Protein AF-A0A532V9Q8-F1 (afdb_monomer_lite)

Radius of gyration: 34.22 Å; chains: 1; bounding box: 56×38×101 Å

Foldseek 3Di:
DVVVVVVVVVVVLVVPPPDPVCPVVNVVVVVVVVVVVVVVVVVVVVCVVVVVVVVVVVVVVVVVVVVVVVVPPCDPVNLVVVLLVVLLVCLCVQLVDDPVLSVQCVVLSVVLVVLVVVLVVVVVVLVVQLVVQVPDPDRDPVSNVVSVVVNVVSVVVSVVVVVVSLVSSCVSGDPSSNVSVVVSVVVSVVVVVVVVVVVVVVVVVVPDDD

Sequence (210 aa):
MRRLFILMALAVVVVTAQTSDGAADSEKELERMRTTMEEARVAMEEARPALEEARAALEEKRAEFEKARAAMAPTSERALEMIRTMRIMRMREGLNLSDEQVAALLPKLSQRDSLVLSHRKAQAADFKLLKEELAKRNPSESKLSQIMDRLKKREAEHHKQMRELRDEMLSVLSVEQQARFVIFEVEFERGIRRFIDEIREDHGRGGRSR

pLDDT: mean 81.7, std 17.74, range [37.75, 98.19]

Organism: NCBI:txid2012487

Structure (mmCIF, N/CA/C/O backbone):
data_AF-A0A532V9Q8-F1
#
_entry.id   AF-A0A532V9Q8-F1
#
loop_
_atom_site.group_PDB
_atom_site.id
_atom_site.type_symbol
_atom_site.label_atom_id
_atom_site.label_alt_id
_atom_site.label_comp_id
_atom_site.label_asym_id
_atom_site.label_entity_id
_atom_site.label_seq_id
_atom_site.pdbx_PDB_ins_code
_atom_site.Cartn_x
_atom_site.Cartn_y
_atom_site.Cartn_z
_atom_site.occupancy
_atom_site.B_iso_or_equiv
_atom_site.auth_seq_id
_atom_site.auth_comp_id
_atom_site.auth_asym_id
_atom_site.auth_atom_id
_atom_site.pdbx_PDB_model_num
ATOM 1 N N . MET A 1 1 ? -9.143 -17.648 46.207 1.00 43.62 1 MET A N 1
ATOM 2 C CA . MET A 1 1 ? -8.561 -18.617 47.167 1.00 43.62 1 MET A CA 1
ATOM 3 C C . MET A 1 1 ? -8.419 -18.074 48.594 1.00 43.62 1 MET A C 1
ATOM 5 O O . MET A 1 1 ? -8.829 -18.772 49.505 1.00 43.62 1 MET A O 1
ATOM 9 N N . ARG A 1 2 ? -7.967 -16.828 48.829 1.00 37.75 2 ARG A N 1
ATOM 10 C CA . ARG A 1 2 ? -7.827 -16.261 50.197 1.00 37.75 2 ARG A CA 1
ATOM 11 C C . ARG A 1 2 ? -9.131 -16.130 51.011 1.00 37.75 2 ARG A C 1
ATOM 13 O O . ARG A 1 2 ? -9.112 -16.345 52.213 1.00 37.75 2 ARG A O 1
ATOM 20 N N . ARG A 1 3 ? -10.277 -15.866 50.366 1.00 37.91 3 ARG A N 1
ATOM 21 C CA . ARG A 1 3 ? -11.598 -15.828 51.038 1.00 37.91 3 ARG A CA 1
ATOM 22 C C . ARG A 1 3 ? -12.105 -17.205 51.492 1.00 37.91 3 ARG A C 1
ATOM 24 O O . ARG A 1 3 ? -12.877 -17.276 52.436 1.00 37.91 3 ARG A O 1
ATOM 31 N N . LEU A 1 4 ? -11.646 -18.283 50.851 1.00 39.06 4 LEU A N 1
ATOM 32 C CA . LEU A 1 4 ? -12.035 -19.652 51.207 1.00 39.06 4 LEU A CA 1
ATOM 33 C C . LEU A 1 4 ? -11.308 -20.135 52.473 1.00 39.06 4 LEU A C 1
ATOM 35 O O . LEU A 1 4 ? -11.880 -20.873 53.264 1.00 39.06 4 LEU A O 1
ATOM 39 N N . PHE A 1 5 ? -10.073 -19.666 52.684 1.00 43.34 5 PHE A N 1
ATOM 40 C CA . PHE A 1 5 ? -9.264 -20.000 53.861 1.00 43.34 5 PHE A CA 1
ATOM 41 C C . PHE A 1 5 ? -9.832 -19.404 55.157 1.00 43.34 5 PHE A C 1
ATOM 43 O O . PHE A 1 5 ? -9.853 -20.076 56.181 1.00 43.34 5 PHE A O 1
ATOM 50 N N . ILE A 1 6 ? -10.355 -18.174 55.099 1.00 47.69 6 ILE A N 1
ATOM 51 C CA . ILE A 1 6 ? -10.949 -17.492 56.262 1.00 47.69 6 ILE A CA 1
ATOM 52 C C . ILE A 1 6 ? -12.270 -18.160 56.677 1.00 47.69 6 ILE A C 1
ATOM 54 O O . ILE A 1 6 ? -12.520 -18.355 57.861 1.00 47.69 6 ILE A O 1
ATOM 58 N N . LEU A 1 7 ? -13.089 -18.575 55.705 1.00 44.00 7 LEU A N 1
ATOM 59 C CA . LEU A 1 7 ? -14.346 -19.285 55.973 1.00 44.00 7 LEU A CA 1
ATOM 60 C C . LEU A 1 7 ? -14.120 -20.705 56.517 1.00 44.00 7 LEU A C 1
ATOM 62 O O . LEU A 1 7 ? -14.860 -21.137 57.394 1.00 44.00 7 LEU A O 1
ATOM 66 N N . MET A 1 8 ? -13.081 -21.407 56.052 1.00 42.69 8 MET A N 1
ATOM 67 C CA . MET A 1 8 ? -12.690 -22.715 56.598 1.00 42.69 8 MET A CA 1
ATOM 68 C C . MET A 1 8 ? -12.159 -22.611 58.034 1.00 42.69 8 MET A C 1
ATOM 70 O O . MET A 1 8 ? -12.522 -23.436 58.867 1.00 42.69 8 MET A O 1
ATOM 74 N N . ALA A 1 9 ? -11.373 -21.578 58.357 1.00 46.03 9 ALA A N 1
ATOM 75 C CA . ALA A 1 9 ? -10.903 -21.344 59.725 1.00 46.03 9 ALA A CA 1
ATOM 76 C C . ALA A 1 9 ? -12.065 -21.070 60.700 1.00 46.03 9 ALA A C 1
ATOM 78 O O . ALA A 1 9 ? -12.075 -21.594 61.809 1.00 46.03 9 ALA A O 1
ATOM 79 N N . LEU A 1 10 ? -13.086 -20.328 60.258 1.00 46.28 10 LEU A N 1
ATOM 80 C CA . LEU A 1 10 ? -14.310 -20.092 61.032 1.00 46.28 10 LEU A CA 1
ATOM 81 C C . LEU A 1 10 ? -15.143 -21.368 61.236 1.00 46.28 10 LEU A C 1
ATOM 83 O O . LEU A 1 10 ? -15.704 -21.565 62.309 1.00 46.28 10 LEU A O 1
ATOM 87 N N . ALA A 1 11 ? -15.206 -22.248 60.233 1.00 45.16 11 ALA A N 1
ATOM 88 C CA . ALA A 1 11 ? -15.978 -23.487 60.316 1.00 45.16 11 ALA A CA 1
ATOM 89 C C . ALA A 1 11 ? -15.346 -24.530 61.255 1.00 45.16 11 ALA A C 1
ATOM 91 O O . ALA A 1 11 ? -16.071 -25.242 61.944 1.00 45.16 11 ALA A O 1
ATOM 92 N N . VAL A 1 12 ? -14.011 -24.605 61.320 1.00 47.12 12 VAL A N 1
ATOM 93 C CA . VAL A 1 12 ? -13.306 -25.549 62.208 1.00 47.12 12 VAL A CA 1
ATOM 94 C C . VAL A 1 12 ? -13.490 -25.180 63.685 1.00 47.12 12 VAL A C 1
ATOM 96 O O . VAL A 1 12 ? -13.665 -26.069 64.511 1.00 47.12 12 VAL A O 1
ATOM 99 N N . VAL A 1 13 ? -13.546 -23.886 64.011 1.00 50.16 13 VAL A N 1
ATOM 100 C CA . VAL A 1 13 ? -13.695 -23.400 65.396 1.00 50.16 13 VAL A CA 1
ATOM 101 C C . VAL A 1 13 ? -15.121 -23.581 65.929 1.00 50.16 13 VAL A C 1
ATOM 103 O O . VAL A 1 13 ? -15.314 -23.882 67.104 1.00 50.16 13 VAL A O 1
ATOM 106 N N . VAL A 1 14 ? -16.139 -23.469 65.069 1.00 49.38 14 VAL A N 1
ATOM 107 C CA . VAL A 1 14 ? -17.540 -23.690 65.477 1.00 49.38 14 VAL A CA 1
ATOM 108 C C . VAL A 1 14 ? -17.806 -25.162 65.832 1.00 49.38 14 VAL A C 1
ATOM 110 O O . VAL A 1 14 ? -18.672 -25.445 66.657 1.00 49.38 14 VAL A O 1
ATOM 113 N N . VAL A 1 15 ? -17.051 -26.105 65.258 1.00 46.34 15 VAL A N 1
ATOM 114 C CA . VAL A 1 15 ? -17.253 -27.551 65.474 1.00 46.34 15 VAL A CA 1
ATOM 115 C C . VAL A 1 15 ? -16.582 -28.067 66.757 1.00 46.34 15 VAL A C 1
ATOM 117 O O . VAL A 1 15 ? -17.028 -29.071 67.305 1.00 46.34 15 VAL A O 1
ATOM 120 N N . THR A 1 16 ? -15.572 -27.387 67.306 1.00 48.91 16 THR A N 1
AT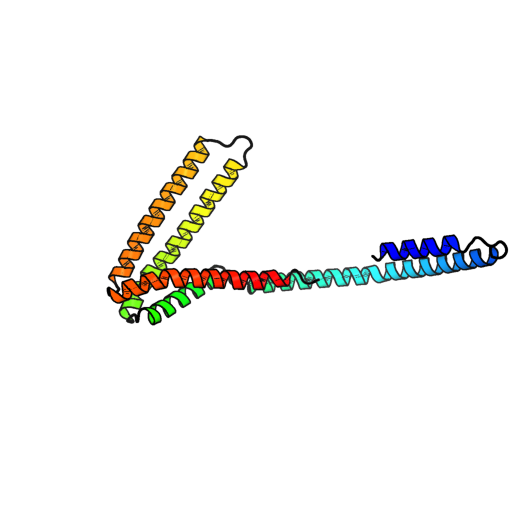OM 121 C CA . THR A 1 16 ? -14.860 -27.850 68.517 1.00 48.91 16 THR A CA 1
ATOM 122 C C . THR A 1 16 ? -15.495 -27.412 69.844 1.00 48.91 16 THR A C 1
ATOM 124 O O . THR A 1 16 ? -15.067 -27.872 70.897 1.00 48.91 16 THR A O 1
ATOM 127 N N . ALA A 1 17 ? -16.542 -26.582 69.830 1.00 44.50 17 ALA A N 1
ATOM 128 C CA . ALA A 1 17 ? -17.124 -25.975 71.037 1.00 44.50 17 ALA A CA 1
ATOM 129 C C . ALA A 1 17 ? -18.220 -26.808 71.761 1.00 44.50 17 ALA A C 1
ATOM 131 O O . ALA A 1 17 ? -18.932 -26.269 72.605 1.00 44.50 17 ALA A O 1
ATOM 132 N N . GLN A 1 18 ? -18.399 -28.104 71.460 1.00 48.16 18 GLN A N 1
ATOM 133 C CA . GLN A 1 18 ? -19.527 -28.923 71.968 1.00 48.16 18 GLN A CA 1
ATOM 134 C C . GLN A 1 18 ? -19.210 -29.925 73.108 1.00 48.16 18 GLN A C 1
ATOM 136 O O . GLN A 1 18 ? -19.930 -30.909 73.271 1.00 48.16 18 GLN A O 1
ATOM 141 N N . THR A 1 19 ? -18.212 -29.686 73.968 1.00 48.88 19 THR A N 1
ATOM 142 C CA . THR A 1 19 ? -18.004 -30.491 75.199 1.00 48.88 19 THR A CA 1
ATOM 143 C C . THR A 1 19 ? -18.055 -29.632 76.466 1.00 48.88 19 THR A C 1
ATOM 145 O O . THR A 1 19 ? -17.309 -28.668 76.618 1.00 48.88 19 THR A O 1
ATOM 148 N N . SER A 1 20 ? -18.960 -29.989 77.381 1.00 48.66 20 SER A N 1
ATOM 149 C CA . SER A 1 20 ? -19.528 -29.157 78.456 1.00 48.66 20 SER A CA 1
ATOM 150 C C . SER A 1 20 ? -18.649 -28.903 79.694 1.00 48.66 20 SER A C 1
ATOM 152 O O . SER A 1 20 ? -19.192 -28.640 80.761 1.00 48.66 20 SER A O 1
ATOM 154 N N . ASP A 1 21 ? -17.324 -28.949 79.562 1.00 48.22 21 ASP A N 1
ATOM 155 C CA . ASP A 1 21 ? -16.371 -28.438 80.574 1.00 48.22 21 ASP A CA 1
ATOM 156 C C . ASP A 1 21 ? -15.466 -27.324 79.993 1.00 48.22 21 ASP A C 1
ATOM 158 O O . ASP A 1 21 ? -14.629 -26.741 80.671 1.00 48.22 21 ASP A O 1
ATOM 162 N N . GLY A 1 22 ? -15.661 -26.985 78.711 1.00 50.22 22 GLY A N 1
ATOM 163 C CA . GLY A 1 22 ? -14.857 -26.013 77.968 1.00 50.22 22 GLY A CA 1
ATOM 164 C C . GLY A 1 22 ? -15.461 -24.613 77.862 1.00 50.22 22 GLY A C 1
ATOM 165 O O . GLY A 1 22 ? -14.917 -23.797 77.132 1.00 50.22 22 GLY A O 1
ATOM 166 N N . ALA A 1 23 ? -16.570 -24.298 78.544 1.00 52.59 23 ALA A N 1
ATOM 167 C CA . ALA A 1 23 ? -17.256 -23.009 78.373 1.00 52.59 23 ALA A CA 1
ATOM 168 C C . ALA A 1 23 ? -16.375 -21.812 78.791 1.00 52.59 23 ALA A C 1
ATOM 170 O O . ALA A 1 23 ? -16.255 -20.849 78.038 1.00 52.59 23 ALA A O 1
ATOM 171 N N . ALA A 1 24 ? -15.674 -21.913 79.926 1.00 55.38 24 ALA A N 1
ATOM 172 C CA . ALA A 1 24 ? -14.761 -20.866 80.396 1.00 55.38 24 ALA A CA 1
ATOM 173 C C . ALA A 1 24 ? -13.459 -20.773 79.571 1.00 55.38 24 ALA A C 1
ATOM 175 O O . ALA A 1 24 ? -12.907 -19.684 79.406 1.00 55.38 24 ALA A O 1
ATOM 176 N N . ASP A 1 25 ? -12.977 -21.895 79.026 1.00 58.44 25 ASP A N 1
ATOM 177 C CA . ASP A 1 25 ? -11.801 -21.915 78.141 1.00 58.44 25 ASP A CA 1
ATOM 178 C C . ASP A 1 25 ? -12.136 -21.415 76.728 1.00 58.44 25 ASP A C 1
ATOM 180 O O . ASP A 1 25 ? -11.350 -20.681 76.132 1.00 58.44 25 ASP A O 1
ATOM 184 N N . SER A 1 26 ? -13.341 -21.705 76.230 1.00 59.69 26 SER A N 1
ATOM 185 C CA . SER A 1 26 ? -13.846 -21.210 74.946 1.00 59.69 26 SER A CA 1
ATOM 186 C C . SER A 1 26 ? -14.089 -19.698 74.953 1.00 59.69 26 SER A C 1
ATOM 188 O O . SER A 1 26 ? -13.866 -19.032 73.944 1.00 59.69 26 SER A O 1
ATOM 190 N N . GLU A 1 27 ? -14.474 -19.123 76.096 1.00 67.12 27 GLU A N 1
ATOM 191 C CA . GLU A 1 27 ? -14.650 -17.676 76.256 1.00 67.12 27 GLU A CA 1
ATOM 192 C C . GLU A 1 27 ? -13.295 -16.946 76.265 1.00 67.12 27 GLU A C 1
ATOM 194 O O . GLU A 1 27 ? -13.126 -15.941 75.571 1.00 67.12 27 GLU A O 1
ATOM 199 N N . LYS A 1 28 ? -12.283 -17.514 76.938 1.00 74.31 28 LYS A N 1
ATOM 200 C CA . LYS A 1 28 ? -10.893 -17.028 76.872 1.00 74.31 28 LYS A CA 1
ATOM 201 C C . LYS A 1 28 ? -10.280 -17.168 75.480 1.00 74.31 28 LYS A C 1
ATOM 203 O O . LYS A 1 28 ? -9.516 -16.296 75.064 1.00 74.31 28 LYS A O 1
ATOM 208 N N . GLU A 1 29 ? -10.574 -18.246 74.755 1.00 71.00 29 GLU A N 1
ATOM 209 C CA . GLU A 1 29 ? -10.142 -18.396 73.362 1.00 71.00 29 GLU A CA 1
ATOM 210 C C . GLU A 1 29 ? -10.822 -17.386 72.436 1.00 71.00 29 GLU A C 1
ATOM 212 O O . GLU A 1 29 ? -10.144 -16.786 71.602 1.00 71.00 29 GLU A O 1
ATOM 217 N N . LEU A 1 30 ? -12.121 -17.128 72.613 1.00 74.00 30 LEU A N 1
ATOM 218 C CA . LEU A 1 30 ? -12.844 -16.102 71.859 1.00 74.00 30 LEU A CA 1
ATOM 219 C C . LEU A 1 30 ? -12.299 -14.699 72.135 1.00 74.00 30 LEU A C 1
ATOM 221 O O . LEU A 1 30 ? -12.172 -13.903 71.205 1.00 74.00 30 LEU A O 1
ATOM 225 N N . GLU A 1 31 ? -11.932 -14.395 73.379 1.00 75.81 31 GLU A N 1
ATOM 226 C CA . GLU A 1 31 ? -11.333 -13.110 73.739 1.00 75.81 31 GLU A CA 1
ATOM 227 C C . GLU A 1 31 ? -9.935 -12.946 73.120 1.00 75.81 31 GLU A C 1
ATOM 229 O O . GLU A 1 31 ? -9.656 -11.912 72.513 1.00 75.81 31 GLU A O 1
ATOM 234 N N . ARG A 1 32 ? -9.104 -14.001 73.134 1.00 76.75 32 ARG A N 1
ATOM 235 C CA . ARG A 1 32 ? -7.807 -14.035 72.424 1.00 76.75 32 ARG A CA 1
ATOM 236 C C . ARG A 1 32 ? -7.957 -13.938 70.904 1.00 76.75 32 ARG A C 1
ATOM 238 O O . ARG A 1 32 ? -7.157 -13.287 70.234 1.00 76.75 32 ARG A O 1
ATOM 245 N N . MET A 1 33 ? -8.976 -14.571 70.328 1.00 77.44 33 MET A N 1
ATOM 246 C CA . MET A 1 33 ? -9.287 -14.436 68.902 1.00 77.44 33 MET A CA 1
ATOM 247 C C . MET A 1 33 ? -9.746 -13.018 68.564 1.00 77.44 33 MET A C 1
ATOM 249 O O . MET A 1 33 ? -9.407 -12.496 67.507 1.00 77.44 33 MET A O 1
ATOM 253 N N . ARG A 1 34 ? -10.491 -12.369 69.460 1.00 78.94 34 ARG A N 1
ATOM 254 C CA . ARG A 1 34 ? -10.962 -10.998 69.268 1.00 78.94 34 ARG A CA 1
ATOM 255 C C . ARG A 1 34 ? -9.816 -9.993 69.334 1.00 78.94 34 ARG A C 1
ATOM 257 O O . ARG A 1 34 ? -9.766 -9.104 68.490 1.00 78.94 34 ARG A O 1
ATOM 264 N N . THR A 1 35 ? -8.881 -10.157 70.269 1.00 83.12 35 THR A N 1
ATOM 265 C CA . THR A 1 35 ? -7.689 -9.300 70.349 1.00 83.12 35 THR A CA 1
ATOM 266 C C . THR A 1 35 ? -6.780 -9.496 69.141 1.00 83.12 35 THR A C 1
ATOM 268 O O . THR A 1 35 ? -6.403 -8.517 68.512 1.00 83.12 35 THR A O 1
ATOM 271 N N . THR A 1 36 ? -6.517 -10.738 68.730 1.00 83.94 36 THR A N 1
ATOM 272 C CA . THR A 1 36 ? -5.694 -11.016 67.536 1.00 83.94 36 THR A CA 1
ATOM 273 C C . THR A 1 36 ? -6.349 -10.543 66.235 1.00 83.94 36 THR A C 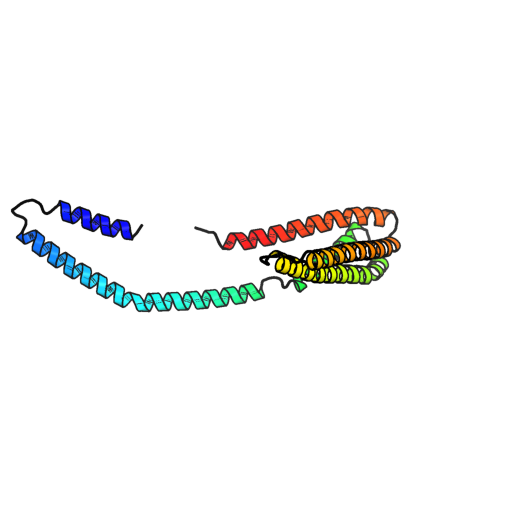1
ATOM 275 O O . THR A 1 36 ? -5.663 -10.063 65.334 1.00 83.94 36 THR A O 1
ATOM 278 N N . MET A 1 37 ? -7.678 -10.625 66.123 1.00 77.38 37 MET A N 1
ATOM 279 C CA . MET A 1 37 ? -8.426 -10.051 65.000 1.00 77.38 37 MET A CA 1
ATOM 280 C C . MET A 1 37 ? -8.358 -8.524 64.974 1.00 77.38 37 MET A C 1
ATOM 282 O O . MET A 1 37 ? -8.252 -7.953 63.888 1.00 77.38 37 MET A O 1
ATOM 286 N N . GLU A 1 38 ? -8.396 -7.870 66.135 1.00 80.00 38 GLU A N 1
ATOM 287 C CA . GLU A 1 38 ? -8.289 -6.414 66.218 1.00 80.00 38 GLU A CA 1
ATOM 288 C C . GLU A 1 38 ? -6.853 -5.939 65.952 1.00 80.00 38 GLU A C 1
ATOM 290 O O . GLU A 1 38 ? -6.657 -4.999 65.187 1.00 80.00 38 GLU A O 1
ATOM 295 N N . GLU A 1 39 ? -5.838 -6.655 66.442 1.00 80.81 39 GLU A N 1
ATOM 296 C CA . GLU A 1 39 ? -4.429 -6.430 66.089 1.00 80.81 39 GLU A CA 1
ATOM 297 C C . GLU A 1 39 ? -4.190 -6.608 64.582 1.00 80.81 39 GLU A C 1
ATOM 299 O O . GLU A 1 39 ? -3.555 -5.769 63.942 1.00 80.81 39 GLU A O 1
ATOM 304 N N . ALA A 1 40 ? -4.757 -7.655 63.974 1.00 76.00 40 ALA A N 1
ATOM 305 C CA . ALA A 1 40 ? -4.679 -7.868 62.532 1.00 76.00 40 ALA A CA 1
ATOM 306 C C . ALA A 1 40 ? -5.410 -6.772 61.739 1.00 76.00 40 ALA A C 1
ATOM 308 O O . ALA A 1 40 ? -4.974 -6.405 60.646 1.00 76.00 40 ALA A O 1
ATOM 309 N N . ARG A 1 41 ? -6.516 -6.240 62.271 1.00 81.44 41 ARG A N 1
ATOM 310 C CA . ARG A 1 41 ? -7.258 -5.134 61.661 1.00 81.44 41 ARG A CA 1
ATOM 311 C C . ARG A 1 41 ? -6.445 -3.843 61.690 1.00 81.44 41 ARG A C 1
ATOM 313 O O . ARG A 1 41 ? -6.331 -3.208 60.644 1.00 81.44 41 ARG A O 1
ATOM 320 N N . VAL A 1 42 ? -5.852 -3.505 62.835 1.00 83.69 42 VAL A N 1
ATOM 321 C CA . VAL A 1 42 ? -4.973 -2.337 62.985 1.00 83.69 42 VAL A CA 1
ATOM 322 C C . VAL A 1 42 ? -3.760 -2.468 62.064 1.00 83.69 42 VAL A C 1
ATOM 324 O O . VAL A 1 42 ? -3.495 -1.564 61.280 1.00 83.69 42 VAL A O 1
ATOM 327 N N . ALA A 1 43 ? -3.105 -3.632 62.031 1.00 80.25 43 ALA A N 1
ATOM 328 C CA . ALA A 1 43 ? -1.974 -3.874 61.134 1.00 80.25 43 ALA A CA 1
ATOM 329 C C . ALA A 1 43 ? -2.348 -3.756 59.641 1.00 80.25 43 ALA A C 1
ATOM 331 O O . ALA A 1 43 ? -1.564 -3.257 58.833 1.00 80.25 43 ALA A O 1
ATOM 332 N N . MET A 1 44 ? -3.552 -4.190 59.240 1.00 75.69 44 MET A N 1
ATOM 333 C CA . MET A 1 44 ? -4.035 -3.991 57.866 1.00 75.69 44 MET A CA 1
ATOM 334 C C . MET A 1 44 ? -4.387 -2.530 57.560 1.00 75.69 44 MET A C 1
ATOM 336 O O . MET A 1 44 ? -4.250 -2.104 56.411 1.00 75.69 44 MET A O 1
ATOM 340 N N . GLU A 1 45 ? -4.847 -1.773 58.553 1.00 81.56 45 GLU A N 1
ATOM 341 C CA . G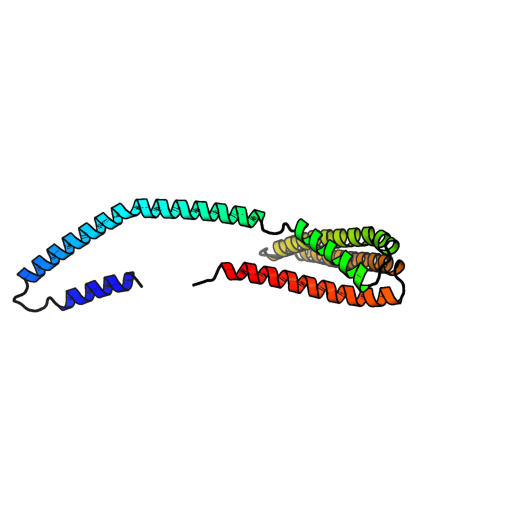LU A 1 45 ? -5.133 -0.344 58.430 1.00 81.56 45 GLU A CA 1
ATOM 342 C C . GLU A 1 45 ? -3.837 0.473 58.303 1.00 81.56 45 GLU A C 1
ATOM 344 O O . GLU A 1 45 ? -3.746 1.335 57.430 1.00 81.56 45 GLU A O 1
ATOM 349 N N . GLU A 1 46 ? -2.795 0.110 59.055 1.00 82.06 46 GLU A N 1
ATOM 350 C CA . GLU A 1 46 ? -1.448 0.688 58.957 1.00 82.06 46 GLU A CA 1
ATOM 351 C C . GLU A 1 46 ? -0.727 0.322 57.648 1.00 82.06 46 GLU A C 1
ATOM 353 O O . GLU A 1 46 ? 0.001 1.138 57.085 1.00 82.06 46 GLU A O 1
ATOM 358 N N . ALA A 1 47 ? -0.959 -0.876 57.103 1.00 80.50 47 ALA A N 1
ATOM 359 C CA . ALA A 1 47 ? -0.375 -1.299 55.825 1.00 80.50 47 ALA A CA 1
ATOM 360 C C . ALA A 1 47 ? -1.055 -0.667 54.592 1.00 80.50 47 ALA A C 1
ATOM 362 O O . ALA A 1 47 ? -0.527 -0.729 53.477 1.00 80.50 47 ALA A O 1
ATOM 363 N N . ARG A 1 48 ? -2.242 -0.078 54.765 1.00 80.69 48 ARG A N 1
ATOM 364 C CA . ARG A 1 48 ? -3.058 0.509 53.695 1.00 80.69 48 ARG A CA 1
ATOM 365 C C . ARG A 1 48 ? -2.374 1.672 52.954 1.00 80.69 48 ARG A C 1
ATOM 367 O O . ARG A 1 48 ? -2.333 1.595 51.726 1.00 80.69 48 ARG A O 1
ATOM 374 N N . PRO A 1 49 ? -1.797 2.690 53.626 1.00 86.88 49 PRO A N 1
ATOM 375 C CA . PRO A 1 49 ? -1.086 3.779 52.949 1.00 86.88 49 PRO A CA 1
ATOM 376 C C . PRO A 1 49 ? 0.133 3.291 52.156 1.00 86.88 49 PRO A C 1
ATOM 378 O O . PRO A 1 49 ? 0.303 3.686 51.006 1.00 86.88 49 PRO A O 1
ATOM 381 N N . ALA A 1 50 ? 0.919 2.357 52.703 1.00 83.00 50 ALA A N 1
ATOM 382 C CA . ALA A 1 50 ? 2.058 1.769 51.992 1.00 83.00 50 ALA A CA 1
ATOM 383 C C . ALA A 1 50 ? 1.627 1.015 50.717 1.00 83.00 50 ALA A C 1
ATOM 385 O O . ALA A 1 50 ? 2.328 1.020 49.705 1.00 83.00 50 ALA A O 1
ATOM 386 N N . LEU A 1 51 ? 0.447 0.382 50.736 1.00 81.94 51 LEU A N 1
ATOM 387 C CA . LEU A 1 51 ? -0.116 -0.283 49.561 1.00 81.94 51 LEU A CA 1
ATOM 388 C C . LEU A 1 51 ? -0.605 0.717 48.499 1.00 81.94 51 LEU A C 1
ATOM 390 O O . LEU A 1 51 ? -0.513 0.426 47.305 1.00 81.94 51 LEU A O 1
ATOM 394 N N . GLU A 1 52 ? -1.151 1.865 48.907 1.00 84.75 52 GLU A N 1
ATOM 395 C CA . GLU A 1 52 ? -1.553 2.934 47.985 1.00 84.75 52 GLU A CA 1
ATOM 396 C C . GLU A 1 52 ? -0.342 3.619 47.349 1.00 84.75 52 GLU A C 1
ATOM 398 O O . GLU A 1 52 ? -0.322 3.800 46.133 1.00 84.75 52 GLU A O 1
ATOM 403 N N . GLU A 1 53 ? 0.706 3.885 48.127 1.00 85.94 53 GLU A N 1
ATOM 404 C CA . GLU A 1 53 ? 1.975 4.418 47.626 1.00 85.94 53 GLU A CA 1
ATOM 405 C C . GLU A 1 53 ? 2.634 3.453 46.629 1.00 85.94 53 GLU A C 1
ATOM 407 O O . GLU A 1 53 ? 3.016 3.847 45.525 1.00 85.94 53 GLU A O 1
ATOM 412 N N . ALA A 1 54 ? 2.664 2.155 46.951 1.00 79.00 54 ALA A N 1
ATOM 413 C CA . ALA A 1 54 ? 3.167 1.131 46.040 1.00 79.00 54 ALA A CA 1
ATOM 414 C C . ALA A 1 54 ? 2.358 1.054 44.734 1.00 79.00 54 ALA A C 1
ATOM 416 O O . ALA A 1 54 ? 2.934 0.807 43.675 1.00 79.00 54 ALA A O 1
ATOM 417 N N . ARG A 1 55 ? 1.035 1.270 44.780 1.00 80.88 55 ARG A N 1
ATOM 418 C CA . ARG A 1 55 ? 0.184 1.323 43.578 1.00 80.88 55 ARG A CA 1
ATOM 419 C C . ARG A 1 55 ? 0.455 2.568 42.743 1.00 80.88 55 ARG A C 1
ATOM 421 O O . ARG A 1 55 ? 0.591 2.430 41.531 1.00 80.88 55 ARG A O 1
ATOM 428 N N . ALA A 1 56 ? 0.575 3.733 43.374 1.00 86.06 56 ALA A N 1
ATOM 429 C CA . ALA A 1 56 ? 0.885 4.986 42.691 1.00 86.06 56 ALA A CA 1
ATOM 430 C C . ALA A 1 56 ? 2.243 4.909 41.971 1.00 86.06 56 ALA A C 1
ATOM 432 O O . ALA A 1 56 ? 2.331 5.215 40.783 1.00 86.06 56 ALA A O 1
ATOM 433 N N . ALA A 1 57 ? 3.272 4.379 42.641 1.00 83.56 57 ALA A N 1
ATOM 434 C CA . ALA A 1 57 ? 4.585 4.152 42.038 1.00 83.56 57 ALA A CA 1
ATOM 435 C C . ALA A 1 57 ? 4.526 3.168 40.851 1.00 83.56 57 ALA A C 1
ATOM 437 O O . ALA A 1 57 ? 5.221 3.334 39.847 1.00 83.56 57 ALA A O 1
ATOM 438 N N . LEU A 1 58 ? 3.673 2.140 40.931 1.00 83.06 58 LEU A N 1
ATOM 439 C CA . LEU A 1 58 ? 3.464 1.182 39.840 1.00 83.06 58 LEU A CA 1
ATOM 440 C C . LEU A 1 58 ? 2.728 1.798 38.644 1.00 83.06 58 LEU A C 1
ATOM 442 O O . LEU A 1 58 ? 3.038 1.456 37.501 1.00 83.06 58 LEU A O 1
ATOM 446 N N . GLU A 1 59 ? 1.762 2.685 38.885 1.00 86.38 59 GLU A N 1
ATOM 447 C CA . GLU A 1 59 ? 1.075 3.434 37.830 1.00 86.38 59 GLU A CA 1
ATOM 448 C C . GLU A 1 59 ? 2.015 4.420 37.134 1.00 86.38 59 GLU A C 1
ATOM 450 O O . GLU A 1 59 ? 2.034 4.467 35.903 1.00 86.38 59 GLU A O 1
ATOM 455 N N . GLU A 1 60 ? 2.864 5.119 37.888 1.00 85.38 60 GLU A N 1
ATOM 456 C CA . GLU A 1 60 ? 3.898 5.998 37.337 1.00 85.38 60 GLU A CA 1
ATOM 457 C C . GLU A 1 60 ? 4.876 5.214 36.451 1.00 85.38 60 GLU A C 1
ATOM 459 O O . GLU A 1 60 ? 5.091 5.563 35.287 1.00 85.38 60 GLU A O 1
ATOM 464 N N . LYS A 1 61 ? 5.390 4.078 36.940 1.00 85.25 61 LYS A N 1
ATOM 465 C CA . LYS A 1 61 ? 6.281 3.209 36.156 1.00 85.25 61 LYS A CA 1
ATOM 466 C C . LYS A 1 61 ? 5.597 2.630 34.920 1.00 85.25 61 LYS A C 1
ATOM 468 O O . LYS A 1 61 ? 6.234 2.507 33.873 1.00 85.25 61 LYS A O 1
ATOM 473 N N . ARG A 1 62 ? 4.303 2.301 34.995 1.00 79.31 62 ARG A N 1
ATOM 474 C CA . ARG A 1 62 ? 3.516 1.894 33.819 1.00 79.31 62 ARG A CA 1
ATOM 475 C C . ARG A 1 62 ? 3.390 3.022 32.802 1.00 79.31 62 ARG A C 1
ATOM 477 O O . ARG A 1 62 ? 3.542 2.749 31.615 1.00 79.31 62 ARG A O 1
ATOM 484 N N . ALA A 1 63 ? 3.146 4.254 33.239 1.00 79.38 63 ALA A N 1
ATOM 485 C CA . ALA A 1 63 ? 3.054 5.411 32.354 1.00 79.38 63 ALA A CA 1
ATOM 486 C C . ALA A 1 63 ? 4.401 5.720 31.674 1.00 79.38 63 ALA A C 1
ATOM 488 O O . ALA A 1 63 ? 4.441 5.976 30.469 1.00 79.38 63 ALA A O 1
ATOM 489 N N . GLU A 1 64 ? 5.516 5.623 32.406 1.00 78.06 64 GLU A N 1
ATOM 490 C CA . GLU A 1 64 ? 6.865 5.728 31.835 1.00 78.06 64 GLU A CA 1
ATOM 491 C C . GLU A 1 64 ? 7.129 4.628 30.801 1.00 78.06 64 GLU A C 1
ATOM 493 O O . GLU A 1 64 ? 7.638 4.908 29.713 1.00 78.06 64 GLU A O 1
ATOM 498 N N . PHE A 1 65 ? 6.740 3.385 31.103 1.00 73.31 65 PHE A N 1
ATOM 499 C CA . PHE A 1 65 ? 6.918 2.255 30.196 1.00 73.31 65 PHE A CA 1
ATOM 500 C C . PHE A 1 65 ? 6.041 2.371 28.942 1.00 73.31 65 PHE A C 1
ATOM 502 O O . PHE A 1 65 ? 6.517 2.113 27.840 1.00 73.31 65 PHE A O 1
ATOM 509 N N . GLU A 1 66 ? 4.789 2.812 29.071 1.00 71.69 66 GLU A N 1
ATOM 510 C CA . GLU A 1 66 ? 3.901 3.135 27.944 1.00 71.69 66 GLU A CA 1
ATOM 511 C C . GLU A 1 66 ? 4.496 4.238 27.061 1.00 71.69 66 GLU A C 1
ATOM 513 O O . GLU A 1 66 ? 4.517 4.107 25.838 1.00 71.69 66 GLU A O 1
ATOM 518 N N . LYS A 1 67 ? 5.054 5.293 27.664 1.00 68.75 67 LYS A N 1
ATOM 519 C CA . LYS A 1 67 ? 5.699 6.393 26.937 1.00 68.75 67 LYS A CA 1
ATOM 520 C C . LYS A 1 67 ? 6.971 5.939 26.214 1.00 68.75 67 LYS A C 1
ATOM 522 O O . LYS A 1 67 ? 7.165 6.282 25.048 1.00 68.75 67 LYS A O 1
ATOM 527 N N . ALA A 1 68 ? 7.811 5.131 26.862 1.00 65.44 68 ALA A N 1
ATOM 528 C CA . ALA A 1 68 ? 8.996 4.533 26.245 1.00 65.44 68 ALA A CA 1
ATOM 529 C C . ALA A 1 68 ? 8.616 3.561 25.115 1.00 65.44 68 ALA A C 1
ATOM 531 O O . ALA A 1 68 ? 9.221 3.576 24.043 1.00 65.44 68 ALA A O 1
ATOM 532 N N . ARG A 1 69 ? 7.555 2.774 25.310 1.00 59.16 69 ARG A N 1
ATOM 533 C CA . ARG A 1 69 ? 6.995 1.879 24.295 1.00 59.16 69 ARG A CA 1
ATOM 534 C C . ARG A 1 69 ? 6.430 2.651 23.105 1.00 59.16 69 ARG A C 1
ATOM 536 O O . ARG A 1 69 ? 6.657 2.241 21.973 1.00 59.16 69 ARG A O 1
ATOM 543 N N . ALA A 1 70 ? 5.746 3.769 23.332 1.00 59.81 70 ALA A N 1
ATOM 544 C CA . ALA A 1 70 ? 5.261 4.644 22.268 1.00 59.81 70 ALA A CA 1
ATOM 545 C C . ALA A 1 70 ? 6.412 5.283 21.470 1.00 59.81 70 ALA A C 1
ATOM 547 O O . ALA A 1 70 ? 6.283 5.467 20.263 1.00 59.81 70 ALA A O 1
ATOM 548 N N . ALA A 1 71 ? 7.549 5.564 22.117 1.00 57.34 71 ALA A N 1
ATOM 549 C CA . ALA A 1 71 ? 8.758 6.059 21.457 1.00 57.34 71 ALA A CA 1
ATOM 550 C C . ALA A 1 71 ? 9.533 4.967 20.688 1.00 57.34 71 ALA A C 1
ATOM 552 O O . ALA A 1 71 ? 10.194 5.270 19.696 1.00 57.34 71 ALA A O 1
ATOM 553 N N . MET A 1 72 ? 9.461 3.706 21.134 1.00 54.78 72 MET A N 1
ATOM 554 C CA . MET A 1 72 ? 10.119 2.553 20.497 1.00 54.78 72 MET A CA 1
ATOM 555 C C . MET A 1 72 ? 9.260 1.833 19.453 1.00 54.78 72 MET A C 1
ATOM 557 O O . MET A 1 72 ? 9.805 1.102 18.625 1.00 54.78 72 MET A O 1
ATOM 561 N N . ALA A 1 73 ? 7.939 2.017 19.465 1.00 53.72 73 ALA A N 1
ATOM 562 C CA . ALA A 1 73 ? 7.080 1.518 18.404 1.00 53.72 73 ALA A CA 1
ATOM 563 C C . ALA A 1 73 ? 7.547 2.147 17.084 1.00 53.72 73 ALA A C 1
ATOM 565 O O . ALA A 1 73 ? 7.626 3.377 17.003 1.00 53.72 73 ALA A O 1
ATOM 566 N N . PRO A 1 74 ? 7.879 1.355 16.047 1.00 54.34 74 PRO A N 1
ATOM 567 C CA . PRO A 1 74 ? 8.239 1.932 14.767 1.00 54.34 74 PRO A CA 1
ATOM 568 C C . PRO A 1 74 ? 7.057 2.784 14.318 1.00 54.34 74 PRO A C 1
ATOM 570 O O . PRO A 1 74 ? 5.953 2.274 14.101 1.00 54.34 74 PRO A O 1
ATOM 573 N N . THR A 1 75 ? 7.267 4.098 14.215 1.00 61.00 75 THR A N 1
ATOM 574 C CA . THR A 1 75 ? 6.282 4.959 13.573 1.00 61.00 75 THR A CA 1
ATOM 575 C C . THR A 1 75 ? 6.009 4.360 12.199 1.00 61.00 75 THR A C 1
ATOM 577 O O . THR A 1 75 ? 6.914 3.825 11.548 1.00 61.00 75 THR A O 1
ATOM 580 N N . SER A 1 76 ? 4.750 4.399 11.755 1.00 67.81 76 SER A N 1
ATOM 581 C CA . SER A 1 76 ? 4.376 3.825 10.457 1.00 67.81 76 SER A CA 1
ATOM 582 C C . SER A 1 76 ? 5.295 4.318 9.333 1.00 67.81 76 SER A C 1
ATOM 584 O O . SER A 1 76 ? 5.525 3.588 8.380 1.00 67.81 76 SER A O 1
ATOM 586 N N . GLU A 1 77 ? 5.834 5.528 9.457 1.00 70.19 77 GLU A N 1
ATOM 587 C CA . GLU A 1 77 ? 6.771 6.141 8.521 1.00 70.19 77 GLU A CA 1
ATOM 588 C C . GLU A 1 77 ? 8.159 5.481 8.527 1.00 70.19 77 GLU A C 1
ATOM 590 O O . GLU A 1 77 ? 8.628 5.065 7.470 1.00 70.19 77 GLU A O 1
ATOM 595 N N . ARG A 1 78 ? 8.772 5.258 9.699 1.00 76.38 78 ARG A N 1
ATOM 596 C CA . ARG A 1 78 ? 10.083 4.589 9.798 1.00 76.38 78 ARG A CA 1
ATOM 597 C C . ARG A 1 78 ? 10.031 3.140 9.309 1.00 76.38 78 ARG A C 1
ATOM 599 O O . ARG A 1 78 ? 10.964 2.663 8.667 1.00 76.38 78 ARG A O 1
ATOM 606 N N . ALA A 1 79 ? 8.931 2.436 9.584 1.00 78.94 79 ALA A N 1
ATOM 607 C CA . ALA A 1 79 ? 8.717 1.087 9.059 1.00 78.94 79 ALA A CA 1
ATOM 608 C C . ALA A 1 79 ? 8.604 1.082 7.525 1.00 78.94 79 ALA A C 1
ATOM 610 O O . ALA A 1 79 ? 9.188 0.220 6.871 1.00 78.94 79 ALA A O 1
ATOM 611 N N . LEU A 1 80 ? 7.881 2.047 6.947 1.00 79.38 80 LEU A N 1
ATOM 612 C CA . LEU A 1 80 ? 7.749 2.184 5.495 1.00 79.38 80 LEU A CA 1
ATOM 613 C C . LEU A 1 80 ? 9.088 2.514 4.834 1.00 79.38 80 LEU A C 1
ATOM 615 O O . LEU A 1 80 ? 9.419 1.912 3.816 1.00 79.38 80 LEU A O 1
ATOM 619 N N . GLU A 1 81 ? 9.874 3.410 5.427 1.00 83.38 81 GLU A N 1
ATOM 620 C CA . GLU A 1 81 ? 11.210 3.748 4.940 1.00 83.38 81 GLU A CA 1
ATOM 621 C C . GLU A 1 81 ? 12.147 2.534 4.978 1.00 83.38 81 GLU A C 1
ATOM 623 O O . GLU A 1 81 ? 12.811 2.231 3.989 1.00 83.38 81 GLU A O 1
ATOM 628 N N . MET A 1 82 ? 12.132 1.763 6.069 1.00 85.94 82 MET A N 1
ATOM 629 C CA . MET A 1 82 ? 12.901 0.522 6.169 1.00 85.94 82 MET A CA 1
ATOM 630 C C . MET A 1 82 ? 12.490 -0.496 5.094 1.00 85.94 82 MET A C 1
ATOM 632 O O . MET A 1 82 ? 13.351 -1.040 4.403 1.00 85.94 82 MET A O 1
ATOM 636 N N . ILE A 1 83 ? 11.183 -0.724 4.907 1.00 87.56 83 ILE A N 1
ATOM 637 C CA . ILE A 1 83 ? 10.658 -1.621 3.863 1.00 87.56 83 ILE A CA 1
ATOM 638 C C . ILE A 1 83 ? 11.091 -1.141 2.474 1.00 87.56 83 ILE A C 1
ATOM 640 O O . ILE A 1 83 ? 11.471 -1.952 1.626 1.00 87.56 83 ILE A O 1
ATOM 644 N N . ARG A 1 84 ? 11.061 0.171 2.236 1.00 87.00 84 ARG A N 1
ATOM 645 C CA . ARG A 1 84 ? 11.477 0.776 0.972 1.00 87.00 84 ARG A CA 1
ATOM 646 C C . ARG A 1 84 ? 12.964 0.558 0.703 1.00 87.00 84 ARG A C 1
ATOM 648 O O . ARG A 1 84 ? 13.316 0.106 -0.386 1.00 87.00 84 ARG A O 1
ATOM 655 N N . THR A 1 85 ? 13.819 0.803 1.691 1.00 89.69 85 THR A N 1
ATOM 656 C CA . THR A 1 85 ? 15.264 0.552 1.600 1.00 89.69 85 THR A CA 1
ATOM 657 C C . THR A 1 85 ? 15.548 -0.922 1.323 1.00 89.69 85 THR A C 1
ATOM 659 O O . THR A 1 85 ? 16.269 -1.242 0.378 1.00 89.69 85 THR A O 1
ATOM 662 N N . MET A 1 86 ? 14.900 -1.833 2.057 1.00 91.25 86 MET A N 1
ATOM 663 C CA . MET A 1 86 ? 15.015 -3.276 1.819 1.00 91.25 86 MET A CA 1
ATOM 664 C C . MET A 1 86 ? 14.579 -3.671 0.404 1.00 91.25 86 MET A C 1
ATOM 666 O O . MET A 1 86 ? 15.223 -4.517 -0.218 1.00 91.25 86 MET A O 1
ATOM 670 N N . ARG A 1 87 ? 13.504 -3.064 -0.124 1.00 93.06 87 ARG A N 1
ATOM 671 C CA . ARG A 1 87 ? 13.050 -3.302 -1.500 1.00 93.06 87 ARG A CA 1
ATOM 672 C C . ARG A 1 87 ? 14.129 -2.910 -2.500 1.00 93.06 87 ARG A C 1
ATOM 674 O O . ARG A 1 87 ? 14.463 -3.722 -3.351 1.00 93.06 87 ARG A O 1
ATOM 681 N N . ILE A 1 88 ? 14.670 -1.698 -2.391 1.00 91.50 88 ILE A N 1
ATOM 682 C CA . ILE A 1 88 ? 15.680 -1.180 -3.325 1.00 91.50 88 ILE A CA 1
ATOM 683 C C . ILE A 1 88 ? 16.933 -2.060 -3.306 1.00 91.50 88 ILE A C 1
ATOM 685 O O . ILE A 1 88 ? 17.400 -2.466 -4.368 1.00 91.50 88 ILE A O 1
ATOM 689 N N . MET A 1 89 ? 17.440 -2.401 -2.116 1.00 91.31 89 MET A N 1
ATOM 690 C CA . MET A 1 89 ? 18.626 -3.252 -1.974 1.00 91.31 89 MET A CA 1
ATOM 691 C C . MET A 1 89 ? 18.412 -4.624 -2.618 1.00 91.31 89 MET A C 1
ATOM 693 O O . MET A 1 89 ? 19.188 -5.030 -3.480 1.00 91.31 89 MET A O 1
ATOM 697 N N . ARG A 1 90 ? 17.306 -5.301 -2.283 1.00 94.06 90 ARG A N 1
ATOM 698 C CA . ARG A 1 90 ? 17.009 -6.625 -2.843 1.00 94.06 90 ARG A CA 1
ATOM 699 C C . ARG A 1 90 ? 16.695 -6.592 -4.334 1.00 94.06 90 ARG A C 1
ATOM 701 O O . ARG A 1 90 ? 17.019 -7.548 -5.027 1.00 94.06 90 ARG A O 1
ATOM 708 N N . MET A 1 91 ? 16.084 -5.519 -4.836 1.00 94.00 91 MET A N 1
ATOM 709 C CA . MET A 1 91 ? 15.897 -5.334 -6.276 1.00 94.00 91 MET A CA 1
ATOM 710 C C . MET A 1 91 ? 17.241 -5.201 -6.983 1.00 94.00 91 MET A C 1
ATOM 712 O O . MET A 1 91 ? 17.458 -5.873 -7.986 1.00 94.00 91 MET A O 1
ATOM 716 N N . ARG A 1 92 ? 18.148 -4.366 -6.459 1.00 93.75 92 ARG A N 1
ATOM 717 C CA . ARG A 1 92 ? 19.479 -4.165 -7.043 1.00 93.75 92 ARG A CA 1
ATOM 718 C C . ARG A 1 92 ? 20.239 -5.482 -7.147 1.00 93.75 92 ARG A C 1
ATOM 720 O O . ARG A 1 92 ? 20.742 -5.796 -8.219 1.00 93.75 92 ARG A O 1
ATOM 727 N N . GLU A 1 93 ? 20.263 -6.250 -6.063 1.00 93.12 93 GLU A N 1
ATOM 728 C CA . GLU A 1 93 ? 20.948 -7.544 -5.999 1.00 93.12 93 GLU A CA 1
ATOM 729 C C . GLU A 1 93 ? 20.248 -8.613 -6.850 1.00 93.12 93 GLU A C 1
ATOM 731 O O . GLU A 1 93 ? 20.877 -9.254 -7.684 1.00 93.12 93 GLU A O 1
ATOM 736 N N . GLY A 1 94 ? 18.934 -8.796 -6.695 1.00 92.50 94 GLY A N 1
ATOM 737 C CA . GLY A 1 94 ? 18.202 -9.882 -7.357 1.00 92.50 94 GLY A CA 1
ATOM 738 C C . GLY A 1 94 ? 18.080 -9.716 -8.875 1.00 92.50 94 GLY A C 1
ATOM 739 O O . GLY A 1 94 ? 18.063 -10.702 -9.619 1.00 92.50 94 GLY A O 1
ATOM 740 N N . LEU A 1 95 ? 18.007 -8.472 -9.352 1.00 95.56 95 LEU A N 1
ATOM 741 C CA . LEU A 1 95 ? 17.876 -8.160 -10.776 1.00 95.56 95 LEU A CA 1
ATOM 742 C C . LEU A 1 95 ? 19.212 -7.751 -11.410 1.00 95.56 95 LEU A C 1
ATOM 744 O O . LEU A 1 95 ? 19.241 -7.501 -12.614 1.00 95.56 95 LEU A O 1
ATOM 748 N N . ASN A 1 96 ? 20.304 -7.689 -10.639 1.00 95.56 96 ASN A N 1
ATOM 749 C CA . ASN A 1 96 ? 21.598 -7.175 -11.097 1.00 95.56 96 ASN A CA 1
ATOM 750 C C . ASN A 1 96 ? 21.451 -5.804 -11.789 1.00 95.56 96 ASN A C 1
ATOM 752 O O . ASN A 1 96 ? 21.857 -5.629 -12.937 1.00 95.56 96 ASN A O 1
ATOM 756 N N . LEU A 1 97 ? 20.782 -4.857 -11.124 1.00 95.81 97 LEU A N 1
ATOM 757 C CA . LEU A 1 97 ? 20.506 -3.538 -11.703 1.00 95.81 97 LEU A CA 1
ATOM 758 C C . LEU A 1 97 ? 21.783 -2.697 -11.787 1.00 95.81 97 LEU A C 1
ATOM 760 O O . LEU A 1 97 ? 22.544 -2.634 -10.819 1.00 95.81 97 LEU A O 1
ATOM 764 N N . SER A 1 98 ? 21.967 -1.989 -12.903 1.00 96.31 98 SER A N 1
ATOM 765 C CA . SER A 1 98 ? 22.987 -0.940 -12.994 1.00 96.31 98 SER A CA 1
ATOM 766 C C . SER A 1 98 ? 22.600 0.283 -12.156 1.00 96.31 98 SER A C 1
ATOM 768 O O . SER A 1 98 ? 21.424 0.496 -11.846 1.00 96.31 98 SER A O 1
ATOM 770 N N . ASP A 1 99 ? 23.575 1.125 -11.816 1.00 94.38 99 ASP A N 1
ATOM 771 C CA . ASP A 1 99 ? 23.314 2.353 -11.053 1.00 94.38 99 ASP A CA 1
ATOM 772 C C . ASP A 1 99 ? 22.370 3.309 -11.806 1.00 94.38 99 ASP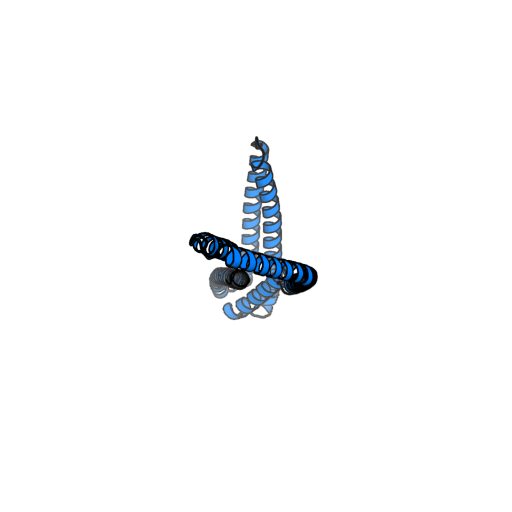 A C 1
ATOM 774 O O . ASP A 1 99 ? 21.511 3.945 -11.194 1.00 94.38 99 ASP A O 1
ATOM 778 N N . GLU A 1 100 ? 22.449 3.334 -13.139 1.00 96.06 100 GLU A N 1
ATOM 779 C CA . GLU A 1 100 ? 21.530 4.081 -14.006 1.00 96.06 100 GLU A CA 1
ATOM 780 C C . GLU A 1 100 ? 20.097 3.535 -13.928 1.00 96.06 100 GLU A C 1
ATOM 782 O O . GLU A 1 100 ? 19.144 4.301 -13.770 1.00 96.06 100 GLU A O 1
ATOM 787 N N . GLN A 1 101 ? 19.931 2.206 -13.975 1.00 95.56 101 GLN A N 1
ATOM 788 C CA . GLN A 1 101 ? 18.619 1.568 -13.833 1.00 95.56 101 GLN A CA 1
ATOM 789 C C . GLN A 1 101 ? 18.026 1.819 -12.444 1.00 95.56 101 GLN A C 1
ATOM 791 O O . GLN A 1 101 ? 16.836 2.118 -12.327 1.00 95.56 101 GLN A O 1
ATOM 796 N N . VAL A 1 102 ? 18.843 1.747 -11.387 1.00 94.19 102 VAL A N 1
ATOM 797 C CA . VAL A 1 102 ? 18.415 2.091 -10.025 1.00 94.19 102 VAL A CA 1
ATOM 798 C C . VAL A 1 102 ? 17.946 3.545 -9.973 1.00 94.19 102 VAL A C 1
ATOM 800 O O . VAL A 1 102 ? 16.832 3.800 -9.514 1.00 94.19 102 VAL A O 1
ATOM 803 N N . ALA A 1 103 ? 18.739 4.488 -10.489 1.00 94.69 103 ALA A N 1
ATOM 804 C CA . ALA A 1 103 ? 18.383 5.904 -10.516 1.00 94.69 103 ALA A CA 1
ATOM 805 C C . ALA A 1 103 ? 17.060 6.162 -11.262 1.00 94.69 103 ALA A C 1
ATOM 807 O O . ALA A 1 103 ? 16.230 6.936 -10.785 1.00 94.69 103 ALA A O 1
ATOM 808 N N . ALA A 1 104 ? 16.816 5.464 -12.375 1.00 95.19 104 ALA A N 1
ATOM 809 C CA . ALA A 1 104 ? 15.576 5.568 -13.144 1.00 95.19 104 ALA A CA 1
ATOM 810 C C . ALA A 1 104 ? 14.352 4.939 -12.441 1.00 95.19 104 ALA A C 1
ATOM 812 O O . ALA A 1 104 ? 13.224 5.408 -12.616 1.00 95.19 104 ALA A O 1
ATOM 813 N N . LEU A 1 105 ? 14.548 3.895 -11.628 1.00 94.44 105 LEU A N 1
ATOM 814 C CA . LEU A 1 105 ? 13.467 3.207 -10.908 1.00 94.44 105 LEU A CA 1
ATOM 815 C C . LEU A 1 105 ? 13.067 3.898 -9.598 1.00 94.44 105 LEU A C 1
ATOM 817 O O . LEU A 1 105 ? 11.914 3.778 -9.177 1.00 94.44 105 LEU A O 1
ATOM 821 N N . LEU A 1 106 ? 13.979 4.623 -8.944 1.00 92.25 106 LEU A N 1
ATOM 822 C CA . LEU A 1 106 ? 13.721 5.264 -7.648 1.00 92.25 106 LEU A CA 1
ATOM 823 C C . LEU A 1 106 ? 12.505 6.217 -7.653 1.00 92.25 106 LEU A C 1
ATOM 825 O O . LEU A 1 106 ? 11.667 6.102 -6.746 1.00 92.25 106 LEU A O 1
ATOM 829 N N . PRO A 1 107 ? 12.332 7.119 -8.641 1.00 94.50 107 PRO A N 1
ATOM 830 C CA . PRO A 1 107 ? 11.137 7.956 -8.729 1.00 94.50 107 PRO A CA 1
ATOM 831 C C . PRO A 1 107 ? 9.849 7.132 -8.869 1.00 94.50 107 PRO A C 1
ATOM 833 O O . PRO A 1 107 ? 8.878 7.393 -8.160 1.00 94.50 107 PRO A O 1
ATOM 836 N N . LYS A 1 108 ? 9.860 6.077 -9.695 1.00 94.75 108 LYS A N 1
ATOM 837 C CA . LYS A 1 108 ? 8.696 5.203 -9.936 1.00 94.75 108 LYS A CA 1
ATOM 838 C C . LYS A 1 108 ? 8.303 4.416 -8.685 1.00 94.75 108 LYS A C 1
ATOM 840 O O . LYS A 1 108 ? 7.125 4.324 -8.346 1.00 94.75 108 LYS A O 1
ATOM 845 N N . LEU A 1 109 ? 9.286 3.917 -7.933 1.00 91.56 109 LEU A N 1
ATOM 846 C CA . LEU A 1 109 ? 9.056 3.286 -6.629 1.00 91.56 109 LEU A CA 1
ATOM 847 C C . LEU A 1 109 ? 8.452 4.269 -5.617 1.00 91.56 109 LEU A C 1
ATOM 849 O O . LEU A 1 109 ? 7.526 3.903 -4.898 1.00 91.56 109 LEU A O 1
ATOM 853 N N . SER A 1 110 ? 8.921 5.522 -5.599 1.00 90.81 110 SER A N 1
ATOM 854 C CA . SER A 1 110 ? 8.326 6.578 -4.762 1.00 90.81 110 SER A CA 1
ATOM 855 C C . SER A 1 110 ? 6.853 6.784 -5.103 1.00 90.81 110 SER A C 1
ATOM 857 O O . SER A 1 110 ? 6.000 6.772 -4.219 1.00 90.81 110 SER A O 1
ATOM 859 N N . GLN A 1 111 ? 6.558 6.934 -6.397 1.00 93.44 111 GLN A N 1
ATOM 860 C CA . GLN A 1 111 ? 5.206 7.139 -6.904 1.00 93.44 111 GLN A CA 1
ATOM 861 C C . GLN A 1 111 ? 4.292 5.971 -6.532 1.00 93.44 111 GLN A C 1
ATOM 863 O O . GLN A 1 111 ? 3.164 6.193 -6.091 1.00 93.44 111 GLN A O 1
ATOM 868 N N . ARG A 1 112 ? 4.793 4.734 -6.632 1.00 92.25 112 ARG A N 1
ATOM 869 C CA . ARG A 1 112 ? 4.075 3.525 -6.220 1.00 92.25 112 ARG A CA 1
ATOM 870 C C . ARG A 1 112 ? 3.689 3.584 -4.751 1.00 92.25 112 ARG A C 1
ATOM 872 O O . ARG A 1 112 ? 2.531 3.351 -4.412 1.00 92.25 112 ARG A O 1
ATOM 879 N N . ASP A 1 113 ? 4.645 3.898 -3.883 1.00 88.94 113 ASP A N 1
ATOM 880 C CA . ASP A 1 113 ? 4.408 3.944 -2.443 1.00 88.94 113 ASP A CA 1
ATOM 881 C C . ASP A 1 113 ? 3.391 5.050 -2.093 1.00 88.94 113 ASP A C 1
ATOM 883 O O . ASP A 1 113 ? 2.440 4.804 -1.347 1.00 88.94 113 ASP A O 1
ATOM 887 N N . SER A 1 114 ? 3.497 6.236 -2.707 1.00 90.44 114 SER A N 1
ATOM 888 C CA . SER A 1 114 ? 2.505 7.315 -2.566 1.00 90.44 114 SER A CA 1
ATOM 889 C C . SER A 1 114 ? 1.105 6.891 -3.025 1.00 90.44 114 SER A C 1
ATOM 891 O O . SER A 1 114 ? 0.099 7.194 -2.373 1.00 90.44 114 SER A O 1
ATOM 893 N N . LEU A 1 115 ? 1.023 6.159 -4.134 1.00 93.56 115 LEU A N 1
ATOM 894 C CA . LEU A 1 115 ? -0.230 5.682 -4.705 1.00 93.56 115 LEU A CA 1
ATOM 895 C C . LEU A 1 115 ? -0.894 4.636 -3.802 1.00 93.56 115 LEU A C 1
ATOM 897 O O . LEU A 1 115 ? -2.079 4.750 -3.488 1.00 93.56 115 LEU A O 1
ATOM 901 N N . VAL A 1 116 ? -0.127 3.673 -3.290 1.00 90.38 116 VAL A N 1
ATOM 902 C CA . VAL A 1 116 ? -0.616 2.679 -2.323 1.00 90.38 116 VAL A CA 1
ATOM 903 C C . VAL A 1 116 ? -1.138 3.355 -1.051 1.00 90.38 116 VAL A C 1
ATOM 905 O O . VAL A 1 116 ? -2.229 3.027 -0.578 1.00 90.38 116 VAL A O 1
ATOM 908 N N . LEU A 1 117 ? -0.399 4.323 -0.500 1.00 88.62 117 LEU A N 1
ATOM 909 C CA . LEU A 1 117 ? -0.801 5.029 0.719 1.00 88.62 117 LEU A CA 1
ATOM 910 C C . LEU A 1 117 ? -2.068 5.866 0.518 1.00 88.62 117 LEU A C 1
ATOM 912 O O . LEU A 1 117 ? -2.982 5.813 1.346 1.00 88.62 117 LEU A O 1
ATOM 916 N N . SER A 1 118 ? -2.145 6.618 -0.581 1.00 90.19 118 SER A N 1
ATOM 917 C CA . SER A 1 118 ? -3.317 7.437 -0.906 1.00 90.19 118 SER A CA 1
ATOM 918 C C . SER A 1 118 ? -4.558 6.583 -1.170 1.00 90.19 118 SER A C 1
ATOM 920 O O . SER A 1 118 ? -5.623 6.884 -0.622 1.00 90.19 118 SER A O 1
ATOM 922 N N . HIS A 1 119 ? -4.419 5.474 -1.907 1.00 93.81 119 HIS A N 1
ATOM 923 C CA . HIS A 1 119 ? -5.498 4.513 -2.119 1.00 93.81 119 HIS A CA 1
ATOM 924 C C . HIS A 1 119 ? -5.986 3.937 -0.789 1.00 93.81 119 HIS A C 1
ATOM 926 O O . HIS A 1 119 ? -7.176 4.019 -0.492 1.00 93.81 119 HIS A O 1
ATOM 932 N N . ARG A 1 120 ? -5.072 3.456 0.063 1.00 90.44 120 ARG A N 1
ATOM 933 C CA . ARG A 1 120 ? -5.413 2.903 1.380 1.00 90.44 120 ARG A CA 1
ATOM 934 C C . ARG A 1 120 ? -6.132 3.920 2.266 1.00 90.44 120 ARG A C 1
ATOM 936 O O . ARG A 1 120 ? -7.125 3.575 2.904 1.00 90.44 120 ARG A O 1
ATOM 943 N N . LYS A 1 121 ? -5.658 5.170 2.311 1.00 90.88 121 LYS A N 1
ATOM 944 C CA . LYS A 1 121 ? -6.288 6.246 3.094 1.00 90.88 121 LYS A CA 1
ATOM 945 C C . LYS A 1 121 ? -7.706 6.528 2.603 1.00 90.88 121 LYS A C 1
ATOM 947 O O . LYS A 1 121 ? -8.629 6.635 3.409 1.00 90.88 121 LYS A O 1
ATOM 952 N N . ALA A 1 122 ? -7.881 6.632 1.291 1.00 92.62 122 ALA A N 1
ATOM 953 C CA . ALA A 1 122 ? -9.175 6.918 0.697 1.00 92.62 122 ALA A CA 1
ATOM 954 C C . ALA A 1 122 ? -10.161 5.750 0.869 1.00 92.62 122 ALA A C 1
ATOM 956 O O . ALA A 1 122 ? -11.305 5.960 1.265 1.00 92.62 122 ALA A O 1
ATOM 957 N N . GLN A 1 123 ? -9.690 4.518 0.676 1.00 93.00 123 GLN A N 1
ATOM 958 C CA . GLN A 1 123 ? -10.468 3.304 0.898 1.00 93.00 123 GLN A CA 1
ATOM 959 C C . GLN A 1 123 ? -10.888 3.167 2.370 1.00 93.00 123 GLN A C 1
ATOM 961 O O . GLN A 1 123 ? -12.031 2.823 2.654 1.00 93.00 123 GLN A O 1
ATOM 966 N N . ALA A 1 124 ? -10.009 3.499 3.324 1.00 93.50 124 ALA A N 1
ATOM 967 C CA . ALA A 1 124 ? -10.351 3.509 4.747 1.00 93.50 124 ALA A CA 1
ATOM 968 C C . ALA A 1 124 ? -11.464 4.520 5.078 1.00 93.50 124 ALA A C 1
ATOM 970 O O . ALA A 1 124 ? -12.346 4.212 5.881 1.00 93.50 124 ALA A O 1
ATOM 971 N N . ALA A 1 125 ? -11.456 5.700 4.449 1.00 94.06 125 ALA A N 1
ATOM 972 C CA . ALA A 1 125 ? -12.527 6.686 4.600 1.00 94.06 125 ALA A CA 1
ATOM 973 C C . ALA A 1 125 ? -13.856 6.182 4.010 1.00 94.06 125 ALA A C 1
ATOM 975 O O . ALA A 1 125 ? -14.899 6.308 4.651 1.00 94.06 125 ALA A O 1
ATOM 976 N N . ASP A 1 126 ? -13.816 5.551 2.835 1.00 94.75 126 ASP A N 1
ATOM 977 C CA . ASP A 1 126 ? -14.992 4.951 2.197 1.00 94.75 126 ASP A CA 1
ATOM 978 C C . ASP A 1 126 ? -15.577 3.809 3.049 1.00 94.75 126 ASP A C 1
ATOM 980 O O . ASP A 1 126 ? -16.784 3.769 3.290 1.00 94.75 126 ASP A O 1
ATOM 984 N N . PHE A 1 127 ? -14.727 2.941 3.606 1.00 95.69 127 PHE A N 1
ATOM 985 C CA . PHE A 1 127 ? -15.152 1.896 4.539 1.00 95.69 127 PHE A CA 1
ATOM 986 C C . PHE A 1 127 ? -15.726 2.448 5.841 1.00 95.69 127 PHE A C 1
ATOM 988 O O . PHE A 1 127 ? -16.658 1.859 6.387 1.00 95.69 127 PHE A O 1
ATOM 995 N N . LYS A 1 128 ? -15.184 3.555 6.358 1.00 97.06 128 LYS A N 1
ATOM 996 C CA . LYS A 1 128 ? -15.733 4.215 7.546 1.00 97.06 128 LYS A CA 1
ATOM 997 C C . LYS A 1 128 ? -17.169 4.673 7.283 1.00 97.06 128 LYS A C 1
ATOM 999 O O . LYS A 1 128 ? -18.054 4.323 8.055 1.00 97.06 128 LYS A O 1
ATOM 1004 N N . LEU A 1 129 ? -17.402 5.354 6.162 1.00 96.69 129 LEU A N 1
ATOM 1005 C CA . LEU A 1 129 ? -18.740 5.797 5.755 1.00 96.69 129 LEU A CA 1
ATOM 1006 C C . LEU A 1 129 ? -19.694 4.618 5.533 1.00 96.69 129 LEU A C 1
ATOM 1008 O O . LEU A 1 129 ? -20.846 4.671 5.955 1.00 96.69 129 LEU A O 1
ATOM 1012 N N . LEU A 1 130 ? -19.209 3.532 4.921 1.00 97.19 130 LEU A N 1
ATOM 1013 C CA . LEU A 1 130 ? -19.997 2.314 4.734 1.00 97.19 130 LEU A CA 1
ATOM 1014 C C . LEU A 1 130 ? -20.437 1.719 6.078 1.00 97.19 130 LEU A C 1
ATOM 1016 O O . LEU A 1 130 ? -21.608 1.394 6.258 1.00 97.19 130 LEU A O 1
ATOM 1020 N N . LYS A 1 131 ? -19.510 1.612 7.038 1.00 97.62 131 LYS A N 1
ATOM 1021 C CA . LYS A 1 131 ? -19.805 1.123 8.392 1.00 97.62 131 LYS A CA 1
ATOM 1022 C C . LYS A 1 131 ? -20.810 2.018 9.113 1.00 97.62 131 LYS A C 1
ATOM 1024 O O . LYS A 1 131 ? -21.725 1.501 9.742 1.00 97.62 131 LYS A O 1
ATOM 1029 N N . GLU A 1 132 ? -20.653 3.336 9.017 1.00 97.56 132 GLU A N 1
ATOM 1030 C CA . GLU A 1 132 ? -21.566 4.308 9.628 1.00 97.56 132 GLU A CA 1
ATOM 1031 C C . GLU A 1 132 ? -22.982 4.222 9.045 1.00 97.56 132 GLU A C 1
ATOM 1033 O O . GLU A 1 132 ? -23.955 4.311 9.791 1.00 97.56 132 GLU A O 1
ATOM 1038 N N . GLU A 1 133 ? -23.122 4.027 7.731 1.00 97.31 133 GLU A N 1
ATOM 1039 C CA . GLU A 1 133 ? -24.433 3.871 7.096 1.00 97.31 133 GLU A CA 1
ATOM 1040 C C . GLU A 1 133 ? -25.104 2.552 7.495 1.00 97.31 133 GLU A C 1
ATOM 1042 O O . GLU A 1 133 ? -26.283 2.549 7.846 1.00 97.31 133 GLU A O 1
ATOM 1047 N N . LEU A 1 134 ? -24.347 1.451 7.504 1.00 96.94 134 LEU A N 1
ATOM 1048 C CA . LEU A 1 134 ? -24.846 0.130 7.897 1.00 96.94 134 LEU A CA 1
ATOM 1049 C C . LEU A 1 134 ? -25.187 0.029 9.390 1.00 96.94 134 LEU A C 1
ATOM 1051 O O . LEU A 1 134 ? -26.009 -0.799 9.768 1.00 96.94 134 LEU A O 1
ATOM 1055 N N . ALA A 1 135 ? -24.589 0.866 10.240 1.00 97.50 135 ALA A N 1
ATOM 1056 C CA . ALA A 1 135 ? -24.900 0.913 11.668 1.00 97.50 135 ALA A CA 1
ATOM 1057 C C . ALA A 1 135 ? -26.257 1.576 11.981 1.00 97.50 135 ALA A C 1
ATOM 1059 O O . ALA A 1 135 ? -26.724 1.518 13.120 1.00 97.50 135 ALA A O 1
ATOM 1060 N N . LYS A 1 136 ? -26.900 2.233 11.007 1.00 97.19 136 LYS A N 1
ATOM 1061 C CA . LYS A 1 136 ? -28.197 2.889 11.210 1.00 97.19 136 LYS A CA 1
ATOM 1062 C C . LYS A 1 136 ? -29.324 1.869 11.286 1.00 97.19 136 LYS A C 1
ATOM 1064 O O . LYS A 1 136 ? -29.307 0.852 10.606 1.00 97.19 136 LYS A O 1
ATOM 1069 N N . ARG A 1 137 ? -30.374 2.210 12.041 1.00 95.25 137 ARG A N 1
ATOM 1070 C CA . ARG A 1 137 ? -31.583 1.377 12.170 1.00 95.25 137 ARG A CA 1
ATOM 1071 C C . ARG A 1 137 ? -32.273 1.113 10.825 1.00 95.25 137 ARG A C 1
ATOM 1073 O O . ARG A 1 137 ? -32.763 0.014 10.623 1.00 95.25 137 ARG A O 1
ATOM 1080 N N . ASN A 1 138 ? -32.278 2.108 9.934 1.00 95.69 138 ASN A N 1
ATOM 1081 C CA . ASN A 1 138 ? -32.715 1.990 8.541 1.00 95.69 138 ASN A CA 1
ATOM 1082 C C . ASN A 1 138 ? -31.618 2.569 7.628 1.00 95.69 138 ASN A C 1
ATOM 1084 O O . ASN A 1 138 ? -31.586 3.788 7.425 1.00 95.69 138 ASN A O 1
ATOM 1088 N N . PRO A 1 139 ? -30.695 1.737 7.121 1.00 95.88 139 PRO A N 1
ATOM 1089 C CA . PRO A 1 139 ? -29.667 2.167 6.178 1.00 95.88 139 PRO A CA 1
ATOM 1090 C C . PRO A 1 139 ? -30.285 2.704 4.882 1.00 95.88 139 PRO A C 1
ATOM 1092 O O . PRO A 1 139 ? -31.240 2.134 4.354 1.00 95.88 139 PRO A O 1
ATOM 1095 N N . SER A 1 140 ? -29.744 3.798 4.346 1.00 97.69 140 SER A N 1
ATOM 1096 C CA . SER A 1 140 ? -30.218 4.345 3.073 1.00 97.69 140 SER A CA 1
ATOM 1097 C C . SER A 1 140 ? -29.619 3.580 1.893 1.00 97.69 140 SER A C 1
ATOM 1099 O O . SER A 1 140 ? -28.423 3.687 1.628 1.00 97.69 140 SER A O 1
ATOM 1101 N N . GLU A 1 141 ? -30.458 2.870 1.136 1.00 97.38 141 GLU A N 1
ATOM 1102 C CA . GLU A 1 141 ? -30.044 2.119 -0.060 1.00 97.38 141 GLU A CA 1
ATOM 1103 C C . GLU A 1 141 ? -29.328 3.003 -1.092 1.00 97.38 141 GLU A C 1
ATOM 1105 O O . GLU A 1 141 ? -28.268 2.641 -1.595 1.00 97.38 141 GLU A O 1
ATOM 1110 N N . SER A 1 142 ? -29.837 4.217 -1.330 1.00 97.69 142 SER A N 1
ATOM 1111 C CA . SER A 1 142 ? -29.202 5.189 -2.230 1.00 97.69 142 SER A CA 1
ATOM 1112 C C . SER A 1 142 ? -27.788 5.573 -1.771 1.00 97.69 142 SER A C 1
ATOM 1114 O O . SER A 1 142 ? -26.852 5.565 -2.573 1.00 97.69 142 SER A O 1
ATOM 1116 N N . LYS A 1 143 ? -27.585 5.835 -0.470 1.00 97.25 143 LYS A N 1
ATOM 1117 C CA . LYS A 1 143 ? -26.249 6.144 0.073 1.00 97.25 143 LYS A CA 1
ATOM 1118 C C . LYS A 1 143 ? -25.311 4.946 -0.010 1.00 97.25 143 LYS A C 1
ATOM 1120 O O . LYS A 1 143 ? -24.147 5.117 -0.365 1.00 97.25 143 LYS A O 1
ATOM 1125 N N . LEU A 1 144 ? -25.808 3.746 0.286 1.00 97.88 144 LEU A N 1
ATOM 1126 C CA . LEU A 1 144 ? -25.031 2.516 0.154 1.00 97.88 144 LEU A CA 1
ATOM 1127 C C . LEU A 1 144 ? -24.594 2.303 -1.298 1.00 97.88 144 LEU A C 1
ATOM 1129 O O . LEU A 1 144 ? -23.407 2.089 -1.532 1.00 97.88 144 LEU A O 1
ATOM 1133 N N . SER A 1 145 ? -25.501 2.457 -2.268 1.00 98.00 145 SER A N 1
ATOM 1134 C CA . SER A 1 145 ? -25.168 2.372 -3.695 1.00 98.00 145 SER A CA 1
ATOM 1135 C C . SER A 1 145 ? -24.078 3.373 -4.074 1.00 98.00 145 SER A C 1
ATOM 1137 O O . SER A 1 145 ? -23.070 2.984 -4.653 1.00 98.00 145 SER A O 1
ATOM 1139 N N . GLN A 1 146 ? -24.208 4.638 -3.661 1.00 98.06 146 GLN A N 1
ATOM 1140 C CA . GLN A 1 146 ? -23.202 5.668 -3.942 1.00 98.06 146 GLN A CA 1
ATOM 1141 C C . GLN A 1 146 ? -21.821 5.332 -3.358 1.00 98.06 146 GLN A C 1
ATOM 1143 O O . GLN A 1 146 ? -20.801 5.537 -4.020 1.00 98.06 146 GLN A O 1
ATOM 1148 N N . ILE A 1 147 ? -21.765 4.816 -2.124 1.00 97.62 147 ILE A N 1
ATOM 1149 C CA . ILE A 1 147 ? -20.504 4.398 -1.494 1.00 97.62 147 ILE A CA 1
ATOM 1150 C C . ILE A 1 147 ? -19.899 3.213 -2.258 1.00 97.62 147 ILE A C 1
ATOM 1152 O O . ILE A 1 147 ? -18.696 3.212 -2.529 1.00 97.62 147 ILE A O 1
ATOM 1156 N N . MET A 1 148 ? -20.720 2.236 -2.649 1.00 97.75 148 MET A N 1
ATOM 1157 C CA . MET A 1 148 ? -20.280 1.066 -3.411 1.00 97.75 148 MET A CA 1
ATOM 1158 C C . MET A 1 148 ? -19.765 1.439 -4.804 1.00 97.75 148 MET A C 1
ATOM 1160 O O . MET A 1 148 ? -18.718 0.942 -5.217 1.00 97.75 148 MET A O 1
ATOM 1164 N N . ASP A 1 149 ? -20.442 2.343 -5.510 1.00 98.12 149 ASP A N 1
ATOM 1165 C CA . ASP A 1 149 ? -20.011 2.820 -6.826 1.00 98.12 149 ASP A CA 1
ATOM 1166 C C . ASP A 1 149 ? -18.686 3.580 -6.732 1.00 98.12 149 ASP A C 1
ATOM 1168 O O . ASP A 1 149 ? -17.783 3.380 -7.550 1.00 98.12 149 ASP A O 1
ATOM 1172 N N . ARG A 1 150 ? -18.515 4.392 -5.680 1.00 97.50 150 ARG A N 1
ATOM 1173 C CA . ARG A 1 150 ? -17.252 5.085 -5.411 1.00 97.50 150 ARG A CA 1
ATOM 1174 C C . ARG A 1 150 ? -16.112 4.112 -5.104 1.00 97.50 150 ARG A C 1
ATOM 1176 O O . ARG A 1 150 ? -15.017 4.303 -5.632 1.00 97.50 150 ARG A O 1
ATOM 1183 N N . LEU A 1 151 ? -16.363 3.074 -4.302 1.00 96.81 151 LEU A N 1
ATOM 1184 C CA . LEU A 1 151 ? -15.385 2.020 -4.005 1.00 96.81 151 LEU A CA 1
ATOM 1185 C C . LEU A 1 151 ? -14.949 1.285 -5.279 1.00 96.81 151 LEU A C 1
ATOM 1187 O O . LEU A 1 151 ? -13.752 1.219 -5.552 1.00 96.81 151 LEU A O 1
ATOM 1191 N N . LYS A 1 152 ? -15.907 0.820 -6.094 1.00 97.88 152 LYS A N 1
ATOM 1192 C CA . LYS A 1 152 ? -15.633 0.128 -7.367 1.00 97.88 152 LYS A CA 1
ATOM 1193 C C . LYS A 1 152 ? -14.830 0.998 -8.331 1.00 97.88 152 LYS A C 1
ATOM 1195 O O . LYS A 1 152 ? -13.844 0.544 -8.908 1.00 97.88 152 LYS A O 1
ATOM 1200 N N . LYS A 1 153 ? -15.230 2.264 -8.492 1.00 97.88 153 LYS A N 1
ATOM 1201 C CA . LYS A 1 153 ? -14.527 3.213 -9.362 1.00 97.88 153 LYS A CA 1
ATOM 1202 C C . LYS A 1 153 ? -13.085 3.426 -8.900 1.00 97.88 153 LYS A C 1
ATOM 1204 O O . LYS A 1 153 ? -12.168 3.342 -9.711 1.00 97.88 153 LYS A O 1
ATOM 1209 N N . ARG A 1 154 ? -12.876 3.645 -7.599 1.00 96.25 154 ARG A N 1
ATOM 1210 C CA . ARG A 1 154 ? -11.543 3.861 -7.021 1.00 96.25 154 ARG A CA 1
ATOM 1211 C C . ARG A 1 154 ? -10.647 2.629 -7.151 1.00 96.25 154 ARG A C 1
ATOM 1213 O O . ARG A 1 154 ? -9.453 2.776 -7.388 1.00 96.25 154 ARG A O 1
ATOM 1220 N N . GLU A 1 155 ? -11.197 1.432 -6.980 1.00 96.38 155 GLU A N 1
ATOM 1221 C CA . GLU A 1 155 ? -10.472 0.173 -7.177 1.00 96.38 155 GLU A CA 1
ATOM 1222 C C . GLU A 1 155 ? -10.027 0.009 -8.637 1.00 96.38 155 GLU A C 1
ATOM 1224 O O . GLU A 1 155 ? -8.854 -0.257 -8.902 1.00 96.38 155 GLU A O 1
ATOM 1229 N N . ALA A 1 156 ? -10.922 0.269 -9.594 1.00 97.50 156 ALA A N 1
ATOM 1230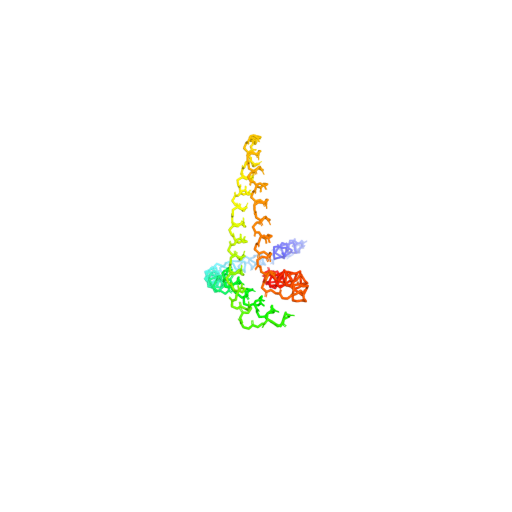 C CA . ALA A 1 156 ? -10.591 0.232 -11.016 1.00 97.50 156 ALA A CA 1
ATOM 1231 C C . ALA A 1 156 ? -9.506 1.259 -11.394 1.00 97.50 156 ALA A C 1
ATOM 1233 O O . ALA A 1 156 ? -8.559 0.920 -12.110 1.00 97.50 156 ALA A O 1
ATOM 1234 N N . GLU A 1 157 ? -9.613 2.494 -10.892 1.00 97.19 157 GLU A N 1
ATOM 1235 C CA . GLU A 1 157 ? -8.609 3.549 -11.086 1.00 97.19 157 GLU A CA 1
ATOM 1236 C C . GLU A 1 157 ? -7.259 3.162 -10.475 1.00 97.19 157 GLU A C 1
ATOM 1238 O O . GLU A 1 157 ? -6.235 3.262 -11.147 1.00 97.19 157 GLU A O 1
ATOM 1243 N N . HIS A 1 158 ? -7.254 2.645 -9.245 1.00 96.50 158 HIS A N 1
ATOM 1244 C CA . HIS A 1 158 ? -6.040 2.183 -8.577 1.00 96.50 158 HIS A CA 1
ATOM 1245 C C . HIS A 1 158 ? -5.343 1.078 -9.369 1.00 96.50 158 HIS A C 1
ATOM 1247 O O . HIS A 1 158 ? -4.144 1.166 -9.629 1.00 96.50 158 HIS A O 1
ATOM 1253 N N . HIS A 1 159 ? -6.090 0.065 -9.811 1.00 96.50 159 HIS A N 1
ATOM 1254 C CA . HIS A 1 159 ? -5.537 -1.000 -10.639 1.00 96.50 159 HIS A CA 1
ATOM 1255 C C . HIS A 1 159 ? -5.006 -0.487 -11.973 1.00 96.50 159 HIS A C 1
ATOM 1257 O O . HIS A 1 159 ? -3.969 -0.963 -12.428 1.00 96.50 159 HIS A O 1
ATOM 1263 N N . LYS A 1 160 ? -5.691 0.473 -12.603 1.00 97.75 160 LYS A N 1
ATOM 1264 C CA . LYS A 1 160 ? -5.214 1.098 -13.837 1.00 97.75 160 LYS A CA 1
ATOM 1265 C C . LYS A 1 160 ? -3.873 1.796 -13.610 1.00 97.75 160 LYS A C 1
ATOM 1267 O O . LYS A 1 160 ? -2.914 1.459 -14.293 1.00 97.75 160 LYS A O 1
ATOM 1272 N N . GLN A 1 161 ? -3.789 2.679 -12.620 1.00 97.19 161 GLN A N 1
ATOM 1273 C CA . GLN A 1 161 ? -2.562 3.426 -12.345 1.00 97.19 161 GLN A CA 1
ATOM 1274 C C . GLN A 1 161 ? -1.409 2.509 -11.903 1.00 97.19 161 GLN A C 1
ATOM 1276 O O . GLN A 1 161 ? -0.264 2.723 -12.286 1.00 97.19 161 GLN A O 1
ATOM 1281 N N . MET A 1 162 ? -1.700 1.460 -11.125 1.00 96.00 162 MET A N 1
ATOM 1282 C CA . MET A 1 162 ? -0.697 0.465 -10.735 1.00 96.00 162 MET A CA 1
ATOM 1283 C C . MET A 1 162 ? -0.183 -0.345 -11.928 1.00 96.00 162 MET A C 1
ATOM 1285 O O . MET A 1 162 ? 0.999 -0.676 -11.955 1.00 96.00 162 MET A O 1
ATOM 1289 N N . ARG A 1 163 ? -1.040 -0.662 -12.912 1.00 96.81 163 ARG A N 1
ATOM 1290 C CA . ARG A 1 163 ? -0.609 -1.308 -14.162 1.00 96.81 163 ARG A CA 1
ATOM 1291 C C . ARG A 1 163 ? 0.278 -0.384 -14.987 1.00 96.81 163 ARG A C 1
ATOM 1293 O O . ARG A 1 163 ? 1.380 -0.787 -15.325 1.00 96.81 163 ARG A O 1
ATOM 1300 N N . GLU A 1 164 ? -0.161 0.850 -15.225 1.00 97.81 164 GLU A N 1
ATOM 1301 C CA . GLU A 1 164 ? 0.609 1.846 -15.987 1.00 97.81 164 GLU A CA 1
ATOM 1302 C C . GLU A 1 164 ? 1.994 2.067 -15.368 1.00 97.81 164 GLU A C 1
ATOM 1304 O O . GLU A 1 164 ? 3.007 1.965 -16.054 1.00 97.81 164 GLU A O 1
ATOM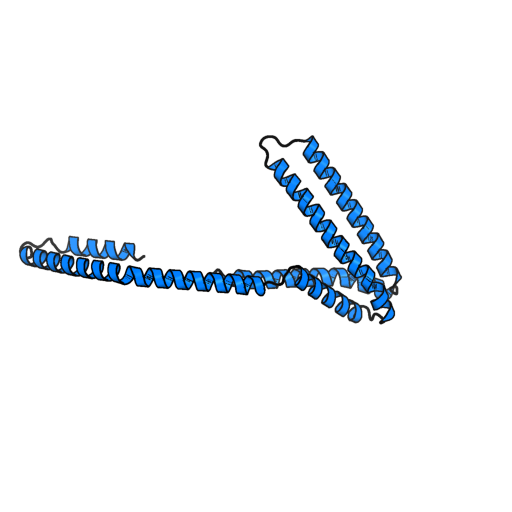 1309 N N . LEU A 1 165 ? 2.052 2.253 -14.045 1.00 97.12 165 LEU A N 1
ATOM 1310 C CA . LEU A 1 165 ? 3.311 2.422 -13.325 1.00 97.12 165 LEU A CA 1
ATOM 1311 C C . LEU A 1 165 ? 4.204 1.175 -13.389 1.00 97.12 165 LEU A C 1
ATOM 1313 O O . LEU A 1 165 ? 5.428 1.287 -13.454 1.00 97.12 165 LEU A O 1
ATOM 1317 N N . ARG A 1 166 ? 3.609 -0.022 -13.361 1.00 95.81 166 ARG A N 1
ATOM 1318 C CA . ARG A 1 166 ? 4.349 -1.277 -13.508 1.00 95.81 166 ARG A CA 1
ATOM 1319 C C . ARG A 1 166 ? 4.956 -1.392 -14.901 1.00 95.81 166 ARG A C 1
ATOM 1321 O O . ARG A 1 166 ? 6.140 -1.695 -14.999 1.00 95.81 166 ARG A O 1
ATOM 1328 N N . ASP A 1 167 ? 4.191 -1.111 -15.949 1.00 97.00 167 ASP A N 1
ATOM 1329 C CA . ASP A 1 167 ? 4.672 -1.149 -17.335 1.00 97.00 167 ASP A CA 1
ATOM 1330 C C . ASP A 1 167 ? 5.823 -0.151 -17.536 1.00 97.00 167 ASP A C 1
ATOM 1332 O O . ASP A 1 167 ? 6.869 -0.473 -18.100 1.00 97.00 167 ASP A O 1
ATOM 1336 N N . GLU A 1 168 ? 5.677 1.032 -16.947 1.00 97.00 168 GLU A N 1
ATOM 1337 C CA . GLU A 1 168 ? 6.698 2.068 -16.861 1.00 97.00 168 GLU A CA 1
ATOM 1338 C C . GLU A 1 168 ? 7.977 1.661 -16.113 1.00 97.00 168 GLU A C 1
ATOM 1340 O O . GLU A 1 168 ? 9.045 2.212 -16.385 1.00 97.00 168 GLU A O 1
ATOM 1345 N N . MET A 1 169 ? 7.886 0.784 -15.110 1.00 95.88 169 MET A N 1
ATOM 1346 C CA . MET A 1 169 ? 9.056 0.231 -14.422 1.00 95.88 169 MET A CA 1
ATOM 1347 C C . MET A 1 169 ? 9.712 -0.861 -15.269 1.00 95.88 169 MET A C 1
ATOM 1349 O O . MET A 1 169 ? 10.936 -0.896 -15.384 1.00 95.88 169 MET A O 1
ATOM 1353 N N . LEU A 1 170 ? 8.906 -1.731 -15.884 1.00 96.56 170 LEU A N 1
ATOM 1354 C CA . LEU A 1 170 ? 9.383 -2.822 -16.733 1.00 96.56 170 LEU A CA 1
ATOM 1355 C C . LEU A 1 170 ? 10.117 -2.307 -17.977 1.00 96.56 170 LEU A C 1
ATOM 1357 O O . LEU A 1 170 ? 11.078 -2.940 -18.403 1.00 96.56 170 LEU A O 1
ATOM 1361 N N . SER A 1 171 ? 9.741 -1.143 -18.516 1.00 97.56 171 SER A N 1
ATOM 1362 C CA . SER A 1 171 ? 10.405 -0.549 -19.686 1.00 97.56 171 SER A CA 1
ATOM 1363 C C . SER A 1 171 ? 11.872 -0.160 -19.451 1.00 97.56 171 SER A C 1
ATOM 1365 O O . SER A 1 171 ? 12.602 0.059 -20.411 1.00 97.56 171 SER A O 1
ATOM 1367 N N . VAL A 1 172 ? 12.307 -0.049 -18.190 1.00 97.12 172 VAL A N 1
ATOM 1368 C CA . VAL A 1 172 ? 13.704 0.242 -17.805 1.00 97.12 172 VAL A CA 1
ATOM 1369 C C . VAL A 1 172 ? 14.545 -1.044 -17.713 1.00 97.12 172 VAL A C 1
ATOM 1371 O O . VAL A 1 172 ? 15.776 -1.004 -17.656 1.00 97.12 172 VAL A O 1
ATOM 1374 N N . LEU A 1 173 ? 13.885 -2.201 -17.682 1.00 97.44 173 LEU A N 1
ATOM 1375 C CA . LEU A 1 173 ? 14.484 -3.505 -17.427 1.00 97.44 173 LEU A CA 1
ATOM 1376 C C . LEU A 1 173 ? 14.624 -4.314 -18.720 1.00 97.44 173 LEU A C 1
ATOM 1378 O O . LEU A 1 173 ? 13.756 -4.272 -19.594 1.00 97.44 173 LEU A O 1
ATOM 1382 N N . SER A 1 174 ? 15.683 -5.122 -18.812 1.00 98.00 174 SER A N 1
ATOM 1383 C CA . SER A 1 174 ? 15.793 -6.150 -19.854 1.00 98.00 174 SER A CA 1
ATOM 1384 C C . SER A 1 174 ? 14.728 -7.238 -19.667 1.00 98.00 174 SER A C 1
ATOM 1386 O O . SER A 1 174 ? 14.210 -7.419 -18.570 1.00 98.00 174 SER A O 1
ATOM 1388 N N . VAL A 1 175 ? 14.423 -8.020 -20.705 1.00 98.06 175 VAL A N 1
ATOM 1389 C CA . VAL A 1 175 ? 13.409 -9.095 -20.625 1.00 98.06 175 VAL A CA 1
ATOM 1390 C C . VAL A 1 175 ? 13.716 -10.102 -19.505 1.00 98.06 175 VAL A C 1
ATOM 1392 O O . VAL A 1 175 ? 12.815 -10.519 -18.777 1.00 98.06 175 VAL A O 1
ATOM 1395 N N . GLU A 1 176 ? 14.989 -10.453 -19.307 1.00 97.81 176 GLU A N 1
ATOM 1396 C CA . GLU A 1 176 ? 15.401 -11.318 -18.195 1.00 97.81 176 GLU A CA 1
ATOM 1397 C C . GLU A 1 176 ? 15.133 -10.651 -16.836 1.00 97.81 176 GLU A C 1
ATOM 1399 O O . GLU A 1 176 ? 14.556 -11.265 -15.934 1.00 97.81 176 GLU A O 1
ATOM 1404 N N . GLN A 1 177 ? 15.505 -9.376 -16.692 1.00 98.19 177 GLN A N 1
ATOM 1405 C CA . GLN A 1 177 ? 15.258 -8.605 -15.474 1.00 98.19 177 GLN A CA 1
ATOM 1406 C C . GLN A 1 177 ? 13.761 -8.427 -15.204 1.00 98.19 177 GLN A C 1
ATOM 1408 O O . GLN A 1 177 ? 13.351 -8.480 -14.048 1.00 98.19 177 GLN A O 1
ATOM 1413 N N . GLN A 1 178 ? 12.934 -8.272 -16.241 1.00 97.81 178 GLN A N 1
ATOM 1414 C CA . GLN A 1 178 ? 11.477 -8.218 -16.123 1.00 97.81 178 GLN A CA 1
ATOM 1415 C C . GLN A 1 178 ? 10.927 -9.529 -15.551 1.00 97.81 178 GLN A C 1
ATOM 1417 O O . GLN A 1 178 ? 10.151 -9.496 -14.598 1.00 97.81 178 GLN A O 1
ATOM 1422 N N . ALA A 1 179 ? 11.366 -10.685 -16.060 1.00 97.62 179 ALA A N 1
ATOM 1423 C CA . ALA A 1 179 ? 10.946 -11.983 -15.528 1.00 97.62 179 ALA A CA 1
ATOM 1424 C C . ALA A 1 179 ? 11.331 -12.144 -14.045 1.00 97.62 179 ALA A C 1
ATOM 1426 O O . ALA A 1 179 ? 10.496 -12.522 -13.219 1.00 97.62 179 ALA A O 1
ATOM 1427 N N . ARG A 1 180 ? 12.567 -11.771 -13.686 1.00 97.69 180 ARG A N 1
ATOM 1428 C CA . ARG A 1 180 ? 13.030 -11.756 -12.289 1.00 97.69 180 ARG A CA 1
ATOM 1429 C C . ARG A 1 180 ? 12.242 -10.776 -11.426 1.00 97.69 180 ARG A C 1
ATOM 1431 O O . ARG A 1 180 ? 11.918 -11.105 -10.291 1.00 97.69 180 ARG A O 1
ATOM 1438 N N . PHE A 1 181 ? 11.893 -9.606 -11.958 1.00 96.31 181 PHE A N 1
ATOM 1439 C CA . PHE A 1 181 ? 11.090 -8.608 -11.258 1.00 96.31 181 PHE A CA 1
ATOM 1440 C C . PHE A 1 181 ? 9.709 -9.157 -10.884 1.00 96.31 181 PHE A C 1
ATOM 1442 O O . PHE A 1 181 ? 9.273 -8.973 -9.751 1.00 96.31 181 PHE A O 1
ATOM 1449 N N . VAL A 1 182 ? 9.040 -9.881 -11.789 1.00 95.06 182 VAL A N 1
ATOM 1450 C CA . VAL A 1 182 ? 7.730 -10.492 -11.495 1.00 95.06 182 VAL A CA 1
ATOM 1451 C C . VAL A 1 182 ? 7.818 -11.474 -10.325 1.00 95.06 182 VAL A C 1
ATOM 1453 O O . VAL A 1 182 ? 6.970 -11.439 -9.434 1.00 95.06 182 VAL A O 1
ATOM 1456 N N . ILE A 1 183 ? 8.847 -12.325 -10.304 1.00 95.56 183 ILE A N 1
ATOM 1457 C CA . ILE A 1 183 ? 9.083 -13.266 -9.198 1.00 95.56 183 ILE A CA 1
ATOM 1458 C C . ILE A 1 183 ? 9.382 -12.491 -7.910 1.00 95.56 183 ILE A C 1
ATOM 1460 O O . ILE A 1 183 ? 8.755 -12.733 -6.875 1.00 95.56 183 ILE A O 1
ATOM 1464 N N . PHE A 1 184 ? 10.281 -11.508 -8.000 1.00 96.06 184 PHE A N 1
ATOM 1465 C CA . PHE A 1 184 ? 10.678 -10.658 -6.887 1.00 96.06 184 PHE A CA 1
ATOM 1466 C C . PHE A 1 184 ? 9.480 -9.976 -6.217 1.00 96.06 184 PHE A C 1
ATOM 1468 O O . PHE A 1 184 ? 9.409 -9.979 -4.992 1.00 96.06 184 PHE A O 1
ATOM 1475 N N . GLU A 1 185 ? 8.524 -9.413 -6.967 1.00 92.56 185 GLU A N 1
ATOM 1476 C CA . GLU A 1 185 ? 7.366 -8.738 -6.362 1.00 92.56 185 GLU A CA 1
ATOM 1477 C C . GLU A 1 185 ? 6.547 -9.687 -5.477 1.00 92.56 185 GLU A C 1
ATOM 1479 O O . GLU A 1 185 ? 6.203 -9.342 -4.343 1.00 92.56 185 GLU A O 1
ATOM 1484 N N . VAL A 1 186 ? 6.294 -10.907 -5.959 1.00 93.31 186 VAL A N 1
ATOM 1485 C CA . VAL A 1 186 ? 5.533 -11.921 -5.218 1.00 93.31 186 VAL A CA 1
ATOM 1486 C C . VAL A 1 186 ? 6.286 -12.361 -3.963 1.00 93.31 186 VAL A C 1
ATOM 1488 O O . VAL A 1 186 ? 5.699 -12.462 -2.881 1.00 93.31 186 VAL A O 1
ATOM 1491 N N . GLU A 1 187 ? 7.585 -12.627 -4.084 1.00 94.00 187 GLU A N 1
ATOM 1492 C CA . GLU A 1 187 ? 8.416 -13.075 -2.965 1.00 94.00 187 GLU A CA 1
ATOM 1493 C C . GLU A 1 187 ? 8.624 -11.979 -1.921 1.00 94.00 187 GLU A C 1
ATOM 1495 O O . GLU A 1 187 ? 8.523 -12.240 -0.719 1.00 94.00 187 GLU A O 1
ATOM 1500 N N . PHE A 1 188 ? 8.862 -10.747 -2.367 1.00 93.25 188 PHE A N 1
ATOM 1501 C CA . PHE A 1 188 ? 9.073 -9.602 -1.497 1.00 93.25 188 PHE A CA 1
ATOM 1502 C C . PHE A 1 188 ? 7.821 -9.306 -0.673 1.00 93.25 188 PHE A C 1
ATOM 1504 O O . PHE A 1 188 ? 7.912 -9.176 0.547 1.00 93.25 188 PHE A O 1
ATOM 1511 N N . GLU A 1 189 ? 6.638 -9.267 -1.292 1.00 89.12 189 GLU A N 1
ATOM 1512 C CA . GLU A 1 189 ? 5.387 -9.036 -0.565 1.00 89.12 189 GLU A CA 1
ATOM 1513 C C . GLU A 1 189 ? 5.083 -10.140 0.451 1.00 89.12 189 GLU A C 1
ATOM 1515 O O . GLU A 1 189 ? 4.697 -9.846 1.585 1.00 89.12 189 GLU A O 1
ATOM 1520 N N . ARG A 1 190 ? 5.302 -11.409 0.082 1.00 91.75 190 ARG A N 1
ATOM 1521 C CA . ARG A 1 190 ? 5.178 -12.539 1.017 1.00 91.75 190 ARG A CA 1
ATOM 1522 C C . ARG A 1 190 ? 6.183 -12.437 2.164 1.00 91.75 190 ARG A C 1
ATOM 1524 O O . ARG A 1 190 ? 5.839 -12.741 3.303 1.00 91.75 190 ARG A O 1
ATOM 1531 N N . GLY A 1 191 ? 7.412 -12.014 1.877 1.00 90.56 191 GLY A N 1
ATOM 1532 C CA . GLY A 1 191 ? 8.453 -11.780 2.874 1.00 90.56 191 GLY A CA 1
ATOM 1533 C C . GLY A 1 191 ? 8.070 -10.686 3.869 1.00 90.56 191 GLY A C 1
ATOM 1534 O O . GLY A 1 191 ? 8.131 -10.917 5.071 1.00 90.56 191 GLY A O 1
ATOM 1535 N N . ILE A 1 192 ? 7.606 -9.533 3.380 1.00 87.44 192 ILE A N 1
ATOM 1536 C CA . ILE A 1 192 ? 7.191 -8.414 4.236 1.00 87.44 192 ILE A CA 1
ATOM 1537 C C . ILE A 1 192 ? 5.979 -8.777 5.097 1.00 87.44 192 ILE A C 1
ATOM 1539 O O . ILE A 1 192 ? 5.954 -8.414 6.268 1.00 87.44 192 ILE A O 1
ATOM 1543 N N . ARG A 1 193 ? 4.987 -9.506 4.562 1.00 87.25 193 ARG A N 1
ATOM 1544 C CA . ARG A 1 193 ? 3.837 -9.955 5.368 1.00 87.25 193 ARG A CA 1
ATOM 1545 C C . ARG A 1 193 ? 4.279 -10.839 6.532 1.00 87.25 193 ARG A C 1
ATOM 1547 O O . ARG A 1 193 ? 3.947 -10.518 7.664 1.00 87.25 193 ARG A O 1
ATOM 1554 N N . ARG A 1 194 ? 5.103 -11.860 6.261 1.00 88.06 194 ARG A N 1
ATOM 1555 C CA . ARG A 1 194 ? 5.665 -12.731 7.308 1.00 88.06 194 ARG A CA 1
ATOM 1556 C C . ARG A 1 194 ? 6.443 -11.939 8.356 1.00 88.06 194 ARG A C 1
ATOM 1558 O O . ARG A 1 194 ? 6.178 -12.088 9.537 1.00 88.06 194 ARG A O 1
ATOM 1565 N N . PHE A 1 195 ? 7.310 -11.030 7.918 1.00 83.88 195 PHE A N 1
ATOM 1566 C CA . PHE A 1 195 ? 8.084 -10.173 8.817 1.00 83.88 195 PHE A CA 1
ATOM 1567 C C . PHE A 1 195 ? 7.201 -9.292 9.719 1.00 83.88 195 PHE A C 1
ATOM 1569 O O . PHE A 1 195 ? 7.466 -9.142 10.908 1.00 83.88 195 PHE A O 1
ATOM 1576 N N . ILE A 1 196 ? 6.126 -8.711 9.175 1.00 82.88 196 ILE A N 1
ATOM 1577 C CA . ILE A 1 196 ? 5.171 -7.919 9.965 1.00 82.88 196 ILE A CA 1
ATOM 1578 C C . ILE A 1 196 ? 4.417 -8.804 10.965 1.00 82.88 196 ILE A C 1
ATOM 1580 O O . ILE A 1 196 ? 4.177 -8.366 12.092 1.00 82.88 196 ILE A O 1
ATOM 1584 N N . ASP A 1 197 ? 4.022 -10.010 10.561 1.00 82.31 197 ASP A N 1
ATOM 1585 C CA . ASP A 1 197 ? 3.305 -10.947 11.426 1.00 82.31 197 ASP A CA 1
ATOM 1586 C C . ASP A 1 197 ? 4.202 -11.433 12.579 1.00 82.31 197 ASP A C 1
ATOM 1588 O O . ASP A 1 197 ? 3.771 -11.387 13.729 1.00 82.31 197 ASP A O 1
ATOM 1592 N N . GLU A 1 198 ? 5.474 -11.741 12.313 1.00 83.12 198 GLU A N 1
ATOM 1593 C CA . GLU A 1 198 ? 6.485 -12.081 13.330 1.00 83.12 198 GLU A CA 1
ATOM 1594 C C . GLU A 1 198 ? 6.644 -10.963 14.377 1.00 83.12 198 GLU A C 1
ATOM 1596 O O . GLU A 1 198 ? 6.521 -11.206 15.579 1.00 83.12 198 GLU A O 1
ATOM 1601 N N . ILE A 1 199 ? 6.801 -9.706 13.938 1.00 77.81 199 ILE A N 1
ATOM 1602 C CA . ILE A 1 199 ? 6.893 -8.550 14.851 1.00 77.81 199 ILE A CA 1
ATOM 1603 C C . ILE A 1 199 ? 5.632 -8.420 15.720 1.00 77.81 199 ILE A C 1
ATOM 1605 O O . ILE A 1 199 ? 5.702 -8.064 16.900 1.00 77.81 199 ILE A O 1
ATOM 1609 N N . ARG A 1 200 ? 4.451 -8.681 15.150 1.00 77.88 200 ARG A N 1
ATOM 1610 C CA . ARG A 1 200 ? 3.183 -8.604 15.888 1.00 77.88 200 ARG A CA 1
ATOM 1611 C C . ARG A 1 200 ? 3.046 -9.721 16.917 1.00 77.88 200 ARG A C 1
ATOM 1613 O O . ARG A 1 200 ? 2.533 -9.457 18.006 1.00 77.88 200 ARG A O 1
ATOM 1620 N N . GLU A 1 201 ? 3.483 -10.934 16.596 1.00 76.75 201 GLU A N 1
ATOM 1621 C CA . GLU A 1 201 ? 3.441 -12.079 17.510 1.00 76.75 201 GLU A CA 1
ATOM 1622 C C . GLU A 1 201 ? 4.365 -11.879 18.719 1.00 76.75 201 GLU A C 1
ATOM 1624 O O . GLU A 1 201 ? 3.935 -12.084 19.862 1.00 76.75 201 GLU A O 1
ATOM 1629 N N . ASP A 1 202 ? 5.576 -11.368 18.494 1.00 67.25 202 ASP A N 1
ATOM 1630 C CA . ASP A 1 202 ? 6.534 -11.064 19.562 1.00 67.25 202 ASP A CA 1
ATOM 1631 C C . ASP A 1 202 ? 6.035 -9.945 20.490 1.00 67.25 202 ASP A C 1
ATOM 1633 O O . ASP A 1 202 ? 6.209 -10.001 21.710 1.00 67.25 202 ASP A O 1
ATOM 1637 N N . HIS A 1 203 ? 5.318 -8.956 19.951 1.00 59.59 203 HIS A N 1
ATOM 1638 C CA . HIS A 1 203 ? 4.687 -7.904 20.754 1.00 59.59 203 HIS A CA 1
ATOM 1639 C C . HIS A 1 203 ? 3.394 -8.341 21.467 1.00 59.59 203 HIS A C 1
ATOM 1641 O O . HIS A 1 203 ? 2.979 -7.687 22.429 1.00 59.59 203 HIS A O 1
ATOM 1647 N N . GLY A 1 204 ? 2.758 -9.436 21.036 1.00 56.00 204 GLY A N 1
ATOM 1648 C CA . GLY A 1 204 ? 1.544 -9.989 21.643 1.00 56.00 204 GLY A CA 1
ATOM 1649 C C . GLY A 1 204 ? 1.797 -10.930 22.828 1.00 56.00 204 GLY A C 1
ATOM 1650 O O . GLY A 1 204 ? 0.941 -11.052 23.708 1.00 56.00 204 GLY A O 1
ATOM 1651 N N . ARG A 1 205 ? 2.973 -11.572 22.902 1.00 53.00 205 ARG A N 1
ATOM 1652 C CA . ARG A 1 205 ? 3.309 -12.532 23.974 1.00 53.00 205 ARG A CA 1
ATOM 1653 C C . ARG A 1 205 ? 3.721 -11.900 25.308 1.00 53.00 205 ARG A C 1
ATOM 1655 O O . ARG A 1 205 ? 3.613 -12.564 26.333 1.00 53.00 205 ARG A O 1
ATOM 1662 N N . GLY A 1 206 ? 4.097 -10.621 25.342 1.00 51.88 206 GLY A N 1
ATOM 1663 C CA . GLY A 1 206 ? 4.503 -9.934 26.581 1.00 51.88 206 GLY A CA 1
ATOM 1664 C C . GLY A 1 206 ? 3.376 -9.621 27.582 1.00 51.88 206 GLY A C 1
ATOM 1665 O O . GLY A 1 206 ? 3.662 -9.201 28.697 1.00 51.88 206 GLY A O 1
ATOM 1666 N N . GLY A 1 207 ? 2.100 -9.806 27.213 1.00 48.31 207 GLY A N 1
ATOM 1667 C CA . GLY A 1 207 ? 0.938 -9.459 28.054 1.00 48.31 207 GLY A CA 1
ATOM 1668 C C . GLY A 1 207 ? 0.167 -10.641 28.652 1.00 48.31 207 GLY A C 1
ATOM 1669 O O . GLY A 1 207 ? -0.845 -10.431 29.319 1.00 48.31 207 GLY A O 1
ATOM 1670 N N . ARG A 1 208 ? 0.591 -11.885 28.397 1.00 50.38 208 ARG A N 1
ATOM 1671 C CA . ARG A 1 208 ? -0.077 -13.101 28.894 1.00 50.38 208 ARG A CA 1
ATOM 1672 C C . ARG A 1 208 ? 0.937 -14.098 29.447 1.00 50.38 208 ARG A C 1
ATOM 1674 O O . ARG A 1 208 ? 1.077 -15.202 28.934 1.00 50.38 208 ARG A O 1
ATOM 1681 N N . SER A 1 209 ? 1.600 -13.719 30.530 1.00 43.69 209 SER A N 1
ATOM 1682 C CA . SER A 1 209 ? 2.290 -14.675 31.395 1.00 43.69 209 SER A CA 1
ATOM 1683 C C . SER A 1 209 ? 1.681 -14.594 32.789 1.00 43.69 209 SER A C 1
ATOM 1685 O O . SER A 1 209 ? 1.881 -13.607 33.483 1.00 43.69 209 SER A O 1
ATOM 1687 N N . ARG A 1 210 ? 0.866 -15.623 33.059 1.00 41.12 210 ARG A N 1
ATOM 1688 C CA . ARG A 1 210 ? 0.554 -16.311 34.327 1.00 41.12 210 ARG A CA 1
ATOM 1689 C C . ARG A 1 210 ? 0.559 -15.517 35.631 1.00 41.12 210 ARG A C 1
ATOM 1691 O O . ARG A 1 210 ? 1.644 -15.085 36.061 1.00 41.12 210 ARG A O 1
#

Secondary structure (DSSP, 8-state):
-HHHHHHHHHHHHHHS--STT-HHHHHHHHHHHHHHHHHHHHHHHHHHHHHHHHHHHHHHHHHHHHHHHHHHS--HHHHHHHHHHHHHHHHHHHHT--HHHHHHHHHHHHHHHHHHHHHHHHHHHHHHHHHHHHTSSS--HHHHHHHHHHHHHHHHHHHHHHHHHHHHHHTTS-HHHHHHHHHHHHHHHHHHHHHHHHHHHHHHGGG---